Protein AF-A0A0C6G0E0-F1 (afdb_monomer)

pLDDT: mean 87.34, std 12.7, range [41.75, 97.69]

Radius of gyration: 16.44 Å; Cα contacts (8 Å, |Δi|>4): 325; chains: 1; bounding box: 40×37×45 Å

Solvent-accessible surface area (backbone atoms only — not comparable to full-atom values): 10886 Å² total; per-residue (Å²): 107,71,67,57,50,50,49,55,37,44,34,58,65,61,65,47,53,103,86,49,78,41,59,46,78,78,50,74,44,85,51,97,59,17,53,34,66,39,69,45,75,44,88,94,56,76,71,84,82,46,86,93,47,75,84,63,56,61,66,56,40,46,52,52,48,33,43,19,47,8,50,40,43,64,70,53,64,76,73,62,65,92,58,50,50,61,51,47,27,73,72,37,44,66,43,27,77,60,70,64,58,56,51,54,18,42,50,38,52,52,51,34,48,52,57,53,48,55,70,66,75,55,40,90,53,32,27,53,72,44,45,31,63,53,87,15,19,45,46,70,42,70,45,51,88,64,94,53,68,69,56,58,55,49,43,51,32,50,25,53,47,31,32,26,28,4,29,75,50,39,47,69,22,39,64,42,76,54,94,88,39,50,36,12,30,23,83,82,67,65,53,78,76,87,126

Secondary structure (DSSP, 8-state):
-HHHHHHHHHHHHTT--TT---EEEEEEEEETTEEEEEEEEPTT-PPPPPTTTTTS-HHHHHHHHHHHHHHHHTTSS----TTHHHHHHHH-TTT-SS--BS-GGGHHHHHHHHHHHHHTS-GGG-EEEEEEEETTEEEEEEE-SS--HHHHHHHHHHHHHHTTB-TTT-SB-EEEEETTEEEEE-TTTSS----

Organism: NCBI:txid270351

Sequence (195 aa):
MLIDEFYRIGADAIHEHDFNRSFTVTSVVPSWSGPVVQWKPIKGKRPPGDPEFDRLRPAAILDALVRTLAHRWVHGRPLCPLDWKERLTSGMPQLFPFEPEVGNGWVWLIAAAANHLSVVDTCNDMRTHDLKQKYGTLRWDIASMEFYQQVDEYTSCVDRLSGYICEDCGDPGAIQSLNGWDRCVCSRHAVPSIR

Mean predicted aligned error: 5.72 Å

Foldseek 3Di:
DLQVQLCQLLCVLQVNDPPDAQKDFDDWDADPLATFTDMDGDPDDDDPDDVVPPLADSVLLSVLVRLLSRNQPVVPFQDQDPCLQVCVCVVQVLADVDGAAFFSLCSSSVVSLVVVVVVVVQSNFKYFPHWHDDQQFIQTDIDGPDDDSVNVNNSVSSRSSSQQAFRHGRGGFHWDQDPNGTHTHHPVVVDPPPD

Structure (mmCIF, N/CA/C/O backbone):
data_AF-A0A0C6G0E0-F1
#
_entry.id   AF-A0A0C6G0E0-F1
#
loop_
_atom_site.group_PDB
_atom_site.id
_atom_site.type_symbol
_atom_site.label_atom_id
_atom_site.label_alt_id
_atom_site.label_comp_id
_atom_site.label_asym_id
_atom_site.label_entity_id
_atom_site.label_seq_id
_atom_site.pdbx_PDB_ins_code
_atom_site.Cartn_x
_atom_site.Cartn_y
_atom_site.Cartn_z
_atom_site.occupancy
_atom_site.B_iso_or_equiv
_atom_site.auth_seq_id
_atom_site.auth_comp_id
_atom_site.auth_asym_id
_atom_site.auth_atom_id
_atom_site.pdbx_PDB_model_num
ATOM 1 N N . MET A 1 1 ? -13.081 -9.710 9.359 1.00 86.56 1 MET A N 1
ATOM 2 C CA . MET A 1 1 ? -11.646 -9.927 9.067 1.00 86.56 1 MET A CA 1
ATOM 3 C C . MET A 1 1 ? -11.161 -9.002 7.946 1.00 86.56 1 MET A C 1
ATOM 5 O O . MET A 1 1 ? -10.510 -8.032 8.286 1.00 86.56 1 MET A O 1
ATOM 9 N N . LEU A 1 2 ? -11.538 -9.193 6.667 1.00 93.06 2 LEU A N 1
ATOM 10 C CA . LEU A 1 2 ? -11.180 -8.255 5.575 1.00 93.06 2 LEU A CA 1
ATOM 11 C C . LEU A 1 2 ? -11.761 -6.843 5.772 1.00 93.06 2 LEU A C 1
ATOM 13 O O . LEU A 1 2 ? -11.052 -5.857 5.631 1.00 93.06 2 LEU A O 1
ATOM 17 N N . ILE A 1 3 ? -13.050 -6.744 6.115 1.00 94.81 3 ILE A N 1
ATOM 18 C CA . ILE A 1 3 ? -13.714 -5.449 6.344 1.00 94.81 3 ILE A CA 1
ATOM 19 C C . ILE A 1 3 ? -13.063 -4.698 7.514 1.00 94.81 3 ILE A C 1
ATOM 21 O O . ILE A 1 3 ? -12.823 -3.501 7.410 1.00 94.81 3 ILE A O 1
ATOM 25 N N . ASP A 1 4 ? -12.747 -5.400 8.606 1.00 93.75 4 ASP A N 1
ATOM 26 C CA . ASP A 1 4 ? -12.123 -4.798 9.793 1.00 93.75 4 ASP A CA 1
ATOM 27 C C . ASP A 1 4 ? -10.714 -4.283 9.485 1.00 93.75 4 ASP A C 1
ATOM 29 O O . ASP A 1 4 ? -10.336 -3.204 9.925 1.00 93.75 4 ASP A O 1
ATOM 33 N N . GLU A 1 5 ? -9.949 -5.035 8.696 1.00 94.19 5 GLU A N 1
ATOM 34 C CA . GLU A 1 5 ? -8.627 -4.633 8.222 1.00 94.19 5 GLU A CA 1
ATOM 35 C C . GLU A 1 5 ? -8.696 -3.435 7.273 1.00 94.19 5 GLU A C 1
ATOM 37 O O . GLU A 1 5 ? -7.925 -2.493 7.437 1.00 94.19 5 GLU A O 1
ATOM 42 N N . PHE A 1 6 ? -9.650 -3.434 6.335 1.00 95.62 6 PHE A N 1
ATOM 43 C CA . PHE A 1 6 ? -9.893 -2.294 5.454 1.00 95.62 6 PHE A CA 1
ATOM 44 C C . PHE A 1 6 ? -10.247 -1.038 6.249 1.00 95.62 6 PHE A C 1
ATOM 46 O O . PHE A 1 6 ? -9.686 0.020 5.987 1.00 95.62 6 PHE A O 1
ATOM 53 N N . TYR A 1 7 ? -11.132 -1.147 7.246 1.00 94.12 7 TYR A N 1
ATOM 54 C CA . TYR A 1 7 ? -11.443 -0.016 8.117 1.00 94.12 7 TYR A CA 1
ATOM 55 C C . TYR A 1 7 ? -10.229 0.437 8.914 1.00 94.12 7 TYR A C 1
ATOM 57 O O . TYR A 1 7 ? -9.980 1.631 8.967 1.00 94.12 7 TYR A O 1
ATOM 65 N N . ARG A 1 8 ? -9.474 -0.490 9.510 1.00 92.75 8 ARG A N 1
ATOM 66 C CA . ARG A 1 8 ? -8.327 -0.147 10.352 1.00 92.75 8 ARG A CA 1
ATOM 67 C C . ARG A 1 8 ? -7.250 0.589 9.560 1.00 92.75 8 ARG A C 1
ATOM 69 O O . ARG A 1 8 ? -6.894 1.699 9.919 1.00 92.75 8 ARG A O 1
ATOM 76 N N . ILE A 1 9 ? -6.794 0.008 8.451 1.00 95.25 9 ILE A N 1
ATOM 77 C CA . ILE A 1 9 ? -5.763 0.631 7.613 1.00 95.25 9 ILE A CA 1
ATOM 78 C C . ILE A 1 9 ? -6.316 1.893 6.944 1.00 95.25 9 ILE A C 1
ATOM 80 O O . ILE A 1 9 ? -5.653 2.923 6.932 1.00 95.25 9 ILE A O 1
ATOM 84 N N . GLY A 1 10 ? -7.531 1.828 6.391 1.00 94.38 10 GLY A N 1
ATOM 85 C CA . GLY A 1 10 ? -8.124 2.922 5.627 1.00 94.38 10 GLY A CA 1
ATOM 86 C C . GLY A 1 10 ? -8.416 4.160 6.470 1.00 94.38 10 GLY A C 1
ATOM 87 O O . GLY A 1 10 ? -8.094 5.261 6.035 1.00 94.38 10 GLY A O 1
ATOM 88 N N . ALA A 1 11 ? -8.980 3.988 7.670 1.00 91.12 11 ALA A N 1
ATOM 89 C CA . ALA A 1 11 ? -9.263 5.087 8.591 1.00 91.12 11 ALA A CA 1
ATOM 90 C C . ALA A 1 11 ? -7.970 5.785 9.029 1.00 91.12 11 ALA A C 1
ATOM 92 O O . ALA A 1 11 ? -7.866 7.004 8.899 1.00 91.12 11 ALA A O 1
ATOM 93 N N . ASP A 1 12 ? -6.960 5.016 9.448 1.00 90.81 12 ASP A N 1
ATOM 94 C CA . ASP A 1 12 ? -5.675 5.572 9.874 1.00 90.81 12 ASP A CA 1
ATOM 95 C C . ASP A 1 12 ? -4.954 6.273 8.704 1.00 90.81 12 ASP A C 1
ATOM 97 O O . ASP A 1 12 ? -4.460 7.395 8.845 1.00 90.81 12 ASP A O 1
ATOM 101 N N . ALA A 1 13 ? -4.964 5.663 7.511 1.00 91.75 13 ALA A N 1
ATOM 102 C CA . ALA A 1 13 ? -4.289 6.188 6.324 1.00 91.75 13 ALA A CA 1
ATOM 103 C C . ALA A 1 13 ? -4.888 7.499 5.799 1.00 91.75 13 ALA A C 1
ATOM 105 O O . ALA A 1 13 ? -4.153 8.304 5.222 1.00 91.75 13 ALA A O 1
ATOM 106 N N . ILE A 1 14 ? -6.179 7.752 6.022 1.00 89.94 14 ILE A N 1
ATOM 107 C CA . ILE A 1 14 ? -6.829 9.021 5.655 1.00 89.94 14 ILE A CA 1
ATOM 108 C C . ILE A 1 14 ? -7.055 9.948 6.863 1.00 89.94 14 ILE A C 1
ATOM 110 O O . ILE A 1 14 ? -7.771 10.942 6.737 1.00 89.94 14 ILE A O 1
ATOM 114 N N . HIS A 1 15 ? -6.432 9.641 8.009 1.00 81.50 15 HIS A N 1
ATOM 115 C CA . HIS A 1 15 ? -6.518 10.415 9.252 1.00 81.50 15 HIS A CA 1
ATOM 116 C C . HIS A 1 15 ? -7.953 10.623 9.766 1.00 81.50 15 HIS A C 1
ATOM 118 O O . HIS A 1 15 ? -8.328 11.703 10.229 1.00 81.50 15 HIS A O 1
ATOM 124 N N . GLU A 1 16 ? -8.778 9.578 9.719 1.00 73.81 16 GLU A N 1
ATOM 125 C CA . GLU A 1 16 ? -10.028 9.583 10.472 1.00 73.81 16 GLU A CA 1
ATOM 126 C C . GLU A 1 16 ? -9.746 9.513 11.976 1.00 73.81 16 GLU A C 1
ATOM 128 O O . GLU A 1 16 ? -8.973 8.687 12.451 1.00 73.81 16 GLU A O 1
ATOM 133 N N . HIS A 1 17 ? -10.420 10.364 12.745 1.00 64.25 17 HIS A N 1
ATOM 134 C CA . HIS A 1 17 ? -10.487 10.240 14.200 1.00 64.25 17 HIS A CA 1
ATOM 135 C C . HIS A 1 17 ? -11.727 9.426 14.595 1.00 64.25 17 HIS A C 1
ATOM 137 O O . HIS A 1 17 ? -12.732 9.473 13.882 1.00 64.25 17 HIS A O 1
ATOM 143 N N . ASP A 1 18 ? -11.688 8.754 15.754 1.00 56.81 18 ASP A N 1
ATOM 144 C CA . ASP A 1 18 ? -12.651 7.739 16.247 1.00 56.81 18 ASP A CA 1
ATOM 145 C C . ASP A 1 18 ? -14.154 8.097 16.172 1.00 56.81 18 ASP A C 1
ATOM 147 O O . ASP A 1 18 ? -15.017 7.224 16.267 1.00 56.81 18 ASP A O 1
ATOM 151 N N . PHE A 1 19 ? -14.502 9.364 15.940 1.00 58.75 19 PHE A N 1
ATOM 152 C CA . PHE A 1 19 ? -15.881 9.857 15.862 1.00 58.75 19 PHE A CA 1
ATOM 153 C C . PHE A 1 19 ? -16.281 10.410 14.484 1.00 58.75 19 PHE A C 1
ATOM 155 O O . PHE A 1 19 ? -17.398 10.913 14.318 1.00 58.75 19 PHE A O 1
ATOM 162 N N . ASN A 1 20 ? -15.399 10.338 13.481 1.00 66.75 20 ASN A N 1
ATOM 163 C CA . ASN A 1 20 ? -15.579 11.042 12.216 1.00 66.75 20 ASN A CA 1
ATOM 164 C C . ASN A 1 20 ? -15.313 10.193 10.968 1.00 66.75 20 ASN A C 1
ATOM 166 O O . ASN A 1 20 ? -14.479 10.544 10.137 1.00 66.75 20 ASN A O 1
ATOM 170 N N . ARG A 1 21 ? -16.086 9.114 10.806 1.00 76.56 21 ARG A N 1
ATOM 171 C CA . ARG A 1 21 ? -16.032 8.303 9.585 1.00 76.56 21 ARG A CA 1
ATOM 172 C C . ARG A 1 21 ? -16.413 9.119 8.350 1.00 76.56 21 ARG A C 1
ATOM 174 O O . ARG A 1 21 ? -17.477 9.743 8.306 1.00 76.56 21 ARG A O 1
ATOM 181 N N . SER A 1 22 ? -15.551 9.067 7.348 1.00 83.75 22 SER A N 1
ATOM 182 C CA . SER A 1 22 ? -15.662 9.700 6.035 1.00 83.75 22 SER A CA 1
ATOM 183 C C . SER A 1 22 ? -16.031 8.698 4.935 1.00 83.75 22 SER A C 1
ATOM 185 O O . SER A 1 22 ? -16.456 9.112 3.856 1.00 83.75 22 SER A O 1
ATOM 187 N N . PHE A 1 23 ? -15.974 7.389 5.210 1.00 91.06 23 PHE A N 1
ATOM 188 C CA . PHE A 1 23 ? -16.432 6.336 4.300 1.00 91.06 23 PHE A CA 1
ATOM 189 C C . PHE A 1 23 ? -17.172 5.191 5.006 1.00 91.06 23 PHE A C 1
ATOM 191 O O . PHE A 1 23 ? -17.121 5.014 6.224 1.00 91.06 23 PHE A O 1
ATOM 198 N N . THR A 1 24 ? -17.888 4.395 4.213 1.00 93.44 24 THR A N 1
ATOM 199 C CA . THR A 1 24 ? -18.542 3.163 4.657 1.00 93.44 24 THR A CA 1
ATOM 200 C C . THR A 1 24 ? -18.377 2.053 3.625 1.00 93.44 24 THR A C 1
ATOM 202 O O . THR A 1 24 ? -18.472 2.291 2.420 1.00 93.44 24 THR A O 1
ATOM 205 N N . VAL A 1 25 ? -18.129 0.834 4.095 1.00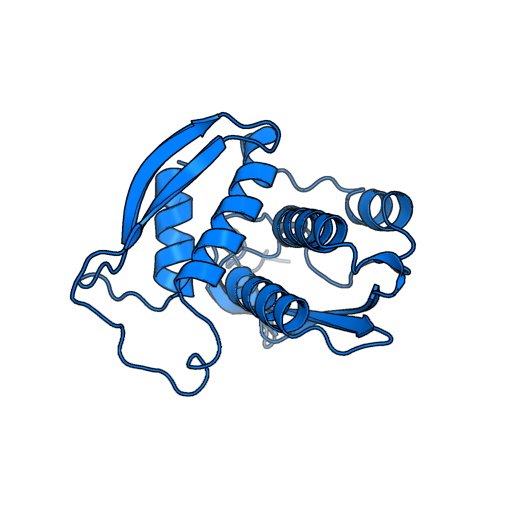 95.69 25 VAL A N 1
ATOM 206 C CA . VAL A 1 25 ? -18.107 -0.381 3.275 1.00 95.69 25 VAL A CA 1
ATOM 207 C C . VAL A 1 25 ? -19.541 -0.797 2.954 1.00 95.69 25 VAL A C 1
ATOM 209 O O . VAL A 1 25 ? -20.350 -0.984 3.860 1.00 95.69 25 VAL A O 1
ATOM 212 N N . THR A 1 26 ? -19.854 -0.974 1.672 1.00 96.81 26 THR A N 1
ATOM 213 C CA . THR A 1 26 ? -21.189 -1.392 1.220 1.00 96.81 26 THR A CA 1
ATOM 214 C C . THR A 1 26 ? -21.300 -2.895 1.012 1.00 96.81 26 THR A C 1
ATOM 216 O O . THR A 1 26 ? -22.364 -3.462 1.239 1.00 96.81 26 THR A O 1
ATOM 219 N N . SER A 1 27 ? -20.230 -3.547 0.556 1.00 96.25 27 SER A N 1
ATOM 220 C CA . SER A 1 27 ? -20.216 -4.988 0.281 1.00 96.25 27 SER A CA 1
ATOM 221 C C . SER A 1 27 ? -18.793 -5.493 0.049 1.00 96.25 27 SER A C 1
ATOM 223 O O . SER A 1 27 ? -17.884 -4.707 -0.204 1.00 96.25 27 SER A O 1
ATOM 225 N N . VAL A 1 28 ? -18.609 -6.813 0.057 1.00 97.12 28 VAL A N 1
ATOM 226 C CA . VAL A 1 28 ? -17.407 -7.472 -0.471 1.00 97.12 28 VAL A CA 1
ATOM 227 C C . VAL A 1 28 ? -17.837 -8.334 -1.648 1.00 97.12 28 VAL A C 1
ATOM 229 O O . VAL A 1 28 ? -18.736 -9.159 -1.499 1.00 97.12 28 VAL A O 1
ATOM 232 N N . VAL A 1 29 ? -17.225 -8.125 -2.811 1.00 96.56 29 VAL A N 1
ATOM 233 C CA . VAL A 1 29 ? -17.562 -8.846 -4.046 1.00 96.56 29 VAL A CA 1
ATOM 234 C C . VAL A 1 29 ? -16.379 -9.700 -4.502 1.00 96.56 29 VAL A C 1
ATOM 236 O O . VAL A 1 29 ? -15.243 -9.228 -4.460 1.00 96.56 29 VAL A O 1
ATOM 239 N N . PRO A 1 30 ? -16.594 -10.958 -4.918 1.00 94.56 30 PRO A N 1
ATOM 240 C CA . PRO A 1 30 ? -15.523 -11.767 -5.485 1.00 94.56 30 PRO A CA 1
ATOM 241 C C . PRO A 1 30 ? -15.049 -11.169 -6.817 1.00 94.56 30 PRO A C 1
ATOM 243 O O . PRO A 1 30 ? -15.848 -10.653 -7.597 1.00 94.56 30 PRO A O 1
ATOM 246 N N . SER A 1 31 ? -13.750 -11.262 -7.089 1.00 92.88 31 SER A N 1
ATOM 247 C CA . SER A 1 31 ? -13.148 -10.876 -8.366 1.00 92.88 31 SER A CA 1
ATOM 248 C C . SER A 1 31 ? -11.975 -11.796 -8.711 1.00 92.88 31 SER A C 1
ATOM 250 O O . SER A 1 31 ? -11.537 -12.594 -7.880 1.00 92.88 31 SER A O 1
ATOM 252 N N . TRP A 1 32 ? -11.443 -11.665 -9.927 1.00 87.62 32 TRP A N 1
ATOM 253 C CA . TRP A 1 32 ? -10.274 -12.424 -10.381 1.00 87.62 32 TRP A CA 1
ATOM 254 C C . TRP A 1 32 ? -9.006 -12.117 -9.569 1.00 87.62 32 TRP A C 1
ATOM 256 O O . TRP A 1 32 ? -8.144 -12.981 -9.445 1.00 87.62 32 TRP A O 1
ATOM 266 N N . SER A 1 33 ? -8.901 -10.917 -8.992 1.00 86.00 33 SER A N 1
ATOM 267 C CA . SER A 1 33 ? -7.773 -10.499 -8.155 1.00 86.00 33 SER A CA 1
ATOM 268 C C . SER A 1 33 ? -8.018 -10.724 -6.663 1.00 86.00 33 SER A C 1
ATOM 270 O O . SER A 1 33 ? -7.190 -10.309 -5.862 1.00 86.00 33 SER A O 1
ATOM 272 N N . GLY A 1 34 ? -9.133 -11.367 -6.287 1.00 91.56 34 GLY A N 1
ATOM 273 C CA . GLY A 1 34 ? -9.532 -11.632 -4.902 1.00 91.56 34 GLY A CA 1
ATOM 274 C C . GLY A 1 34 ? -10.815 -10.918 -4.472 1.00 91.56 34 GLY A C 1
ATOM 275 O O . GLY A 1 34 ? -11.508 -10.320 -5.301 1.00 91.56 34 GLY A O 1
ATOM 276 N N . PRO A 1 35 ? -11.191 -11.001 -3.183 1.00 95.00 35 PRO A N 1
ATOM 277 C CA . PRO A 1 35 ? -12.363 -10.309 -2.658 1.00 95.00 35 PRO A CA 1
ATOM 278 C C . PRO A 1 35 ? -12.126 -8.793 -2.627 1.00 95.00 35 PRO A C 1
ATOM 280 O O . PRO A 1 35 ? -11.237 -8.297 -1.940 1.00 95.00 35 PRO A O 1
ATOM 283 N N . VAL A 1 36 ? -12.955 -8.052 -3.354 1.00 96.38 36 VAL A N 1
ATOM 284 C CA . VAL A 1 36 ? -12.876 -6.595 -3.488 1.00 96.38 36 VAL A CA 1
ATOM 285 C C . VAL A 1 36 ? -13.853 -5.948 -2.519 1.00 96.38 36 VAL A C 1
ATOM 287 O O . VAL A 1 36 ? -15.059 -6.207 -2.560 1.00 96.38 36 VAL A O 1
ATOM 290 N N . VAL A 1 37 ? -13.339 -5.071 -1.661 1.00 97.12 37 VAL A N 1
ATOM 291 C CA . VAL A 1 37 ? -14.163 -4.228 -0.792 1.00 97.12 37 VAL A CA 1
ATOM 292 C C . VAL A 1 37 ? -14.788 -3.110 -1.627 1.00 97.12 37 VAL A C 1
ATOM 294 O O . VAL A 1 37 ? -14.089 -2.340 -2.276 1.00 97.12 37 VAL A O 1
ATOM 297 N N . GLN A 1 38 ? -16.113 -3.018 -1.605 1.00 97.12 38 GLN A N 1
ATOM 298 C CA . GLN A 1 38 ? -16.866 -1.902 -2.170 1.00 97.12 38 GLN A CA 1
ATOM 299 C C . GLN A 1 38 ? -17.144 -0.893 -1.060 1.00 97.12 38 GLN A C 1
ATOM 301 O O . GLN A 1 38 ? -17.604 -1.274 0.021 1.00 97.12 38 GLN A O 1
ATOM 306 N N . TRP A 1 39 ? -16.892 0.385 -1.319 1.00 95.94 39 TRP A N 1
ATOM 307 C CA . TRP A 1 39 ? -17.042 1.450 -0.335 1.00 95.94 39 TRP A CA 1
ATOM 308 C C . TRP A 1 39 ? -17.683 2.695 -0.957 1.00 95.94 39 TRP A C 1
ATOM 310 O O . TRP A 1 39 ? -17.711 2.863 -2.177 1.00 95.94 39 TRP A O 1
ATOM 320 N N . LYS A 1 40 ? -18.250 3.562 -0.115 1.00 93.06 40 LYS A N 1
ATOM 321 C CA . LYS A 1 40 ? -18.806 4.860 -0.516 1.00 93.06 40 LYS A CA 1
ATOM 322 C C . LYS A 1 40 ? -18.399 5.956 0.468 1.00 93.06 40 LYS A C 1
ATOM 324 O O . LYS A 1 40 ? -18.356 5.685 1.671 1.00 93.06 40 LYS A O 1
ATOM 329 N N . PRO A 1 41 ? -18.159 7.192 -0.003 1.00 88.88 41 PRO A N 1
ATOM 330 C CA . PRO A 1 41 ? -17.941 8.325 0.883 1.00 88.88 41 PRO A CA 1
ATOM 331 C C . PRO A 1 41 ? -19.227 8.674 1.645 1.00 88.88 41 PRO A C 1
ATOM 333 O O . PRO A 1 41 ? -20.337 8.587 1.109 1.00 88.88 41 PRO A O 1
ATOM 336 N N . ILE A 1 42 ? -19.077 9.122 2.887 1.00 83.94 42 ILE A N 1
ATOM 337 C CA . ILE A 1 42 ? -20.153 9.684 3.702 1.00 83.94 42 ILE A CA 1
ATOM 338 C C . ILE A 1 42 ? -20.215 11.188 3.402 1.00 83.94 42 ILE A C 1
ATOM 340 O O . ILE A 1 42 ? -19.254 11.925 3.614 1.00 83.94 42 ILE A O 1
ATOM 344 N N . LYS A 1 43 ? -21.344 11.657 2.855 1.00 69.56 43 LYS A N 1
ATOM 345 C CA . LYS A 1 43 ? -21.514 13.061 2.442 1.00 69.56 43 LYS A CA 1
ATOM 346 C C . LYS A 1 43 ? -21.331 14.032 3.620 1.00 69.56 43 LYS A C 1
ATOM 348 O O . LYS A 1 43 ? -21.864 13.802 4.700 1.00 69.56 43 LYS A O 1
ATOM 353 N N . GLY A 1 44 ? -20.675 15.167 3.357 1.00 61.59 44 GLY A N 1
ATOM 354 C CA . GLY A 1 44 ? -20.691 16.348 4.234 1.00 61.59 44 GLY A CA 1
ATOM 355 C C . GLY A 1 44 ? -19.547 16.463 5.242 1.00 61.59 44 GLY A C 1
ATOM 356 O O . GLY A 1 44 ? -19.561 17.391 6.044 1.00 61.59 44 GLY A O 1
ATOM 357 N N . LYS A 1 45 ? -18.555 15.567 5.208 1.00 57.06 45 LYS A N 1
ATOM 358 C CA . LYS A 1 45 ? -17.414 15.615 6.126 1.00 57.06 45 LYS A CA 1
ATOM 359 C C . LYS A 1 45 ? -16.100 15.517 5.361 1.00 57.06 45 LYS A C 1
ATOM 361 O O . LYS A 1 45 ? -15.729 14.446 4.895 1.00 57.06 45 LYS A O 1
ATOM 366 N N . ARG A 1 46 ? -15.416 16.651 5.207 1.00 52.78 46 ARG A N 1
ATOM 367 C CA . ARG A 1 46 ? -14.017 16.680 4.768 1.00 52.78 46 ARG A CA 1
ATOM 368 C C . ARG A 1 46 ? -13.152 16.614 6.034 1.00 52.78 46 ARG A C 1
ATOM 370 O O . ARG A 1 46 ? -13.440 17.378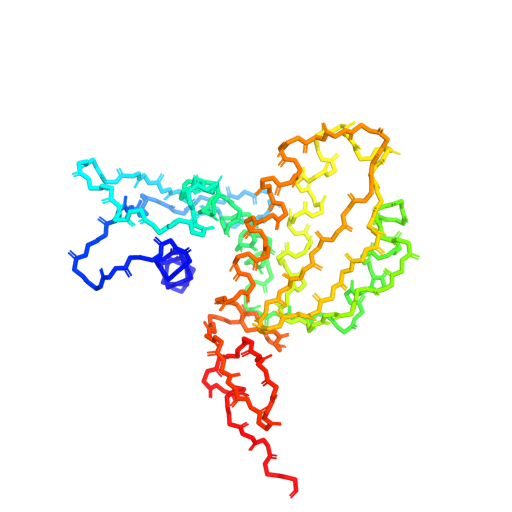 6.958 1.00 52.78 46 ARG A O 1
ATOM 377 N N . PRO A 1 47 ? -12.155 15.720 6.121 1.00 51.81 47 PRO A N 1
ATOM 378 C CA . PRO A 1 47 ? -11.156 15.808 7.179 1.00 51.81 47 PRO A CA 1
ATOM 379 C C . PRO A 1 47 ? -10.507 17.203 7.146 1.00 51.81 47 PRO A C 1
ATOM 381 O O . PRO A 1 47 ? -10.423 17.792 6.060 1.00 51.81 47 PRO A O 1
ATOM 384 N N . PRO A 1 48 ? -10.089 17.772 8.291 1.00 50.69 48 PRO A N 1
ATOM 385 C CA . PRO A 1 48 ? -9.250 18.965 8.273 1.00 50.69 48 PRO A CA 1
ATOM 386 C C . PRO A 1 48 ? -8.033 18.697 7.376 1.00 50.69 48 PRO A C 1
ATOM 388 O O . PRO A 1 48 ? -7.429 17.631 7.459 1.00 50.69 48 PRO A O 1
ATOM 391 N N . GLY A 1 49 ? -7.746 19.623 6.459 1.00 48.88 49 GLY A N 1
ATOM 392 C CA . GLY A 1 49 ? -6.621 19.485 5.539 1.00 48.88 49 GLY A CA 1
ATOM 393 C C . GLY A 1 49 ? -5.316 19.552 6.318 1.00 48.88 49 GLY A C 1
ATOM 394 O O . GLY A 1 49 ? -5.069 20.534 7.016 1.00 48.88 49 GLY A O 1
ATOM 395 N N . ASP A 1 50 ? -4.508 18.507 6.214 1.00 53.53 50 ASP A N 1
ATOM 396 C CA . ASP A 1 50 ? -3.111 18.554 6.610 1.00 53.53 50 ASP A CA 1
ATOM 397 C C . ASP A 1 50 ? -2.298 18.948 5.354 1.00 53.53 50 ASP A C 1
ATOM 399 O O . ASP A 1 50 ? -2.466 18.315 4.305 1.00 53.53 50 ASP A O 1
ATOM 403 N N . PRO A 1 51 ? -1.474 20.016 5.399 1.00 55.06 51 PRO A N 1
ATOM 404 C CA . PRO A 1 51 ? -0.709 20.501 4.248 1.00 55.06 51 PRO A CA 1
ATOM 405 C C . PRO A 1 51 ? 0.219 19.454 3.617 1.00 55.06 51 PRO A C 1
ATOM 407 O O . PRO A 1 51 ? 0.534 19.560 2.431 1.00 55.06 51 PRO A O 1
ATOM 410 N N . GLU A 1 52 ? 0.649 18.441 4.379 1.00 52.31 52 GLU A N 1
ATOM 411 C CA . GLU A 1 52 ? 1.434 17.312 3.860 1.00 52.31 52 GLU A CA 1
ATOM 412 C C . GLU A 1 52 ? 0.566 16.346 3.017 1.00 52.31 52 GLU A C 1
ATOM 414 O O . GLU A 1 52 ? 1.069 15.635 2.147 1.00 52.31 52 GLU A O 1
ATOM 419 N N . PHE A 1 53 ? -0.761 16.398 3.190 1.00 53.62 53 PHE A N 1
ATOM 420 C CA . PHE A 1 53 ? -1.761 15.472 2.642 1.00 53.62 53 PHE A CA 1
ATOM 421 C C . PHE A 1 53 ? -2.662 16.068 1.563 1.00 53.62 53 PHE A C 1
ATOM 423 O O . PHE A 1 53 ? -3.369 15.320 0.885 1.00 53.62 53 PHE A O 1
ATOM 430 N N . ASP A 1 54 ? -2.619 17.383 1.340 1.00 57.69 54 ASP A N 1
ATOM 431 C CA . ASP A 1 54 ? -3.461 18.066 0.345 1.00 57.69 54 ASP A CA 1
ATOM 432 C C . ASP A 1 54 ? -3.221 17.586 -1.103 1.00 57.69 54 ASP A C 1
ATOM 434 O O . ASP A 1 54 ? -4.004 17.898 -2.003 1.00 57.69 54 ASP A O 1
ATOM 438 N N . ARG A 1 55 ? -2.170 16.787 -1.338 1.00 67.12 55 ARG A N 1
ATOM 439 C CA . ARG A 1 55 ? -1.861 16.189 -2.645 1.00 67.12 55 ARG A CA 1
ATOM 440 C C . ARG A 1 55 ? -2.596 14.876 -2.921 1.00 67.12 55 ARG A C 1
ATOM 442 O O . ARG A 1 55 ? -2.837 14.575 -4.087 1.00 67.12 55 ARG A O 1
ATOM 449 N N . LEU A 1 56 ? -2.975 14.101 -1.898 1.00 81.88 56 LEU A N 1
ATOM 450 C CA . LEU A 1 56 ? -3.608 12.791 -2.091 1.00 81.88 56 LEU A CA 1
ATOM 451 C C . LEU A 1 56 ? -5.098 12.823 -1.786 1.00 81.88 56 LEU A C 1
ATOM 453 O O . LEU A 1 56 ? -5.553 13.216 -0.716 1.00 81.88 56 LEU A O 1
ATOM 457 N N . ARG A 1 57 ? -5.889 12.330 -2.739 1.00 86.31 57 ARG A N 1
ATOM 458 C CA . ARG A 1 57 ? -7.330 12.167 -2.552 1.00 86.31 57 ARG A CA 1
ATOM 459 C C . ARG A 1 57 ? -7.569 10.958 -1.639 1.00 86.31 57 ARG A C 1
ATOM 461 O O . ARG A 1 57 ? -7.114 9.872 -1.997 1.00 86.31 57 ARG A O 1
ATOM 468 N N . PRO A 1 58 ? -8.357 11.070 -0.550 1.00 88.38 58 PRO A N 1
ATOM 469 C CA . PRO A 1 58 ? -8.702 9.923 0.297 1.00 88.38 58 PRO A CA 1
ATOM 470 C C . PRO A 1 58 ? -9.245 8.729 -0.497 1.00 88.38 58 PRO A C 1
ATOM 472 O O . PRO A 1 58 ? -8.904 7.587 -0.221 1.00 88.38 58 PRO A O 1
ATOM 475 N N . ALA A 1 59 ? -10.024 9.000 -1.550 1.00 90.44 59 ALA A N 1
ATOM 476 C CA . ALA A 1 59 ? -10.521 7.969 -2.454 1.00 90.44 59 ALA A CA 1
ATOM 477 C C . ALA A 1 59 ? -9.402 7.173 -3.147 1.00 90.44 59 ALA A C 1
ATOM 479 O O . ALA A 1 59 ? -9.506 5.958 -3.242 1.00 90.44 59 ALA A O 1
ATOM 480 N N . ALA A 1 60 ? -8.321 7.831 -3.577 1.00 91.81 60 ALA A N 1
ATOM 481 C CA . ALA A 1 60 ? -7.196 7.162 -4.227 1.00 91.81 60 ALA A CA 1
ATOM 482 C C . ALA A 1 60 ? -6.438 6.246 -3.251 1.00 91.81 60 ALA A C 1
ATOM 484 O O . ALA A 1 60 ? -6.091 5.123 -3.609 1.00 91.81 60 ALA A O 1
ATOM 485 N N . ILE A 1 61 ? -6.263 6.686 -1.998 1.00 94.69 61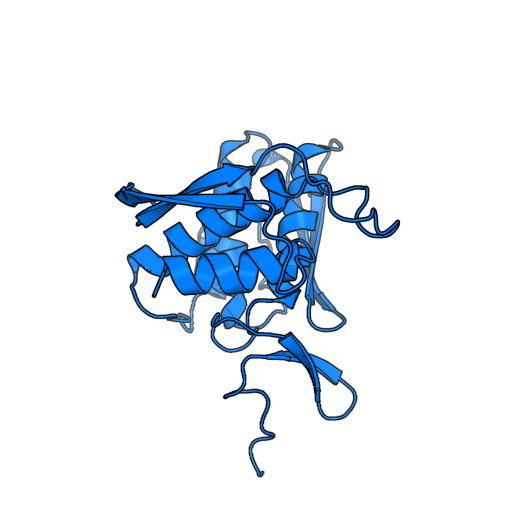 ILE A N 1
ATOM 486 C CA . ILE A 1 61 ? -5.663 5.873 -0.927 1.00 94.69 61 ILE A CA 1
ATOM 487 C C . ILE A 1 61 ? -6.520 4.629 -0.665 1.00 94.69 61 ILE A C 1
ATOM 489 O O . ILE A 1 61 ? -6.005 3.511 -0.624 1.00 94.69 61 ILE A O 1
ATOM 493 N N . LEU A 1 62 ? -7.837 4.808 -0.523 1.00 95.75 62 LEU A N 1
ATOM 494 C CA . LEU A 1 62 ? -8.763 3.700 -0.296 1.00 95.75 62 LEU A CA 1
ATOM 495 C C . LEU A 1 62 ? -8.803 2.739 -1.490 1.00 95.75 62 LEU A C 1
ATOM 497 O O . LEU A 1 62 ? -8.802 1.530 -1.283 1.00 95.75 62 LEU A O 1
ATOM 501 N N . ASP A 1 63 ? -8.770 3.236 -2.725 1.00 95.56 63 ASP A N 1
ATOM 502 C CA . ASP A 1 63 ? -8.750 2.394 -3.925 1.00 95.56 63 ASP A CA 1
ATOM 503 C C . ASP A 1 63 ? -7.447 1.591 -4.054 1.00 95.56 63 ASP A C 1
ATOM 505 O O . ASP A 1 63 ? -7.485 0.406 -4.406 1.00 95.56 63 ASP A O 1
ATOM 509 N N . ALA A 1 64 ? -6.299 2.190 -3.723 1.00 96.44 64 ALA A N 1
ATOM 510 C CA . ALA A 1 64 ? -5.032 1.469 -3.625 1.00 96.44 64 ALA A CA 1
ATOM 511 C C . ALA A 1 64 ? -5.110 0.369 -2.550 1.00 96.44 64 ALA A C 1
ATOM 513 O O . ALA A 1 64 ? -4.755 -0.781 -2.819 1.00 96.44 64 ALA A O 1
ATOM 514 N N . LEU A 1 65 ? -5.686 0.671 -1.379 1.00 97.62 65 LEU A N 1
ATOM 515 C CA . LEU A 1 65 ? -5.888 -0.307 -0.307 1.00 97.62 65 LEU A CA 1
ATOM 516 C C . LEU A 1 65 ? -6.814 -1.454 -0.732 1.00 97.62 65 LEU A C 1
ATOM 518 O O . LEU A 1 65 ? -6.517 -2.614 -0.445 1.00 97.62 65 LEU A O 1
ATOM 522 N N . VAL A 1 66 ? -7.910 -1.163 -1.443 1.00 97.19 66 VAL A N 1
ATOM 523 C CA . VAL A 1 66 ? -8.808 -2.191 -1.995 1.00 97.19 66 VAL A CA 1
ATOM 524 C C . VAL A 1 66 ? -8.025 -3.164 -2.877 1.00 97.19 66 VAL A C 1
ATOM 526 O O . VAL A 1 66 ? -8.191 -4.376 -2.737 1.00 97.19 66 VAL A O 1
ATOM 529 N N . ARG A 1 67 ? -7.152 -2.658 -3.758 1.00 95.94 67 ARG A N 1
ATOM 530 C CA . ARG A 1 67 ? -6.323 -3.488 -4.649 1.00 95.94 67 ARG A CA 1
ATOM 531 C C . ARG A 1 67 ? -5.321 -4.328 -3.863 1.00 95.94 67 ARG A C 1
ATOM 533 O O . ARG A 1 67 ? -5.207 -5.526 -4.120 1.00 95.94 67 ARG A O 1
ATOM 540 N N . THR A 1 68 ? -4.640 -3.727 -2.888 1.00 95.56 68 THR A N 1
ATOM 541 C CA . THR A 1 68 ? -3.697 -4.424 -2.004 1.00 95.56 68 THR A CA 1
ATOM 542 C C . THR A 1 68 ? -4.372 -5.562 -1.249 1.00 95.56 68 THR A C 1
ATOM 544 O O . THR A 1 68 ? -3.880 -6.691 -1.265 1.00 95.56 68 THR A O 1
ATOM 547 N N . LEU A 1 69 ? -5.522 -5.296 -0.625 1.00 95.38 69 LEU A N 1
ATOM 548 C CA . LEU A 1 69 ? -6.247 -6.309 0.131 1.00 95.38 69 LEU A CA 1
ATOM 549 C C . LEU A 1 69 ? -6.840 -7.381 -0.779 1.00 95.38 69 LEU A C 1
ATOM 551 O O . LEU A 1 69 ? -6.743 -8.551 -0.427 1.00 95.38 69 LEU A O 1
ATOM 555 N N . ALA A 1 70 ? -7.380 -7.035 -1.950 1.00 94.38 70 ALA A N 1
ATOM 556 C CA . ALA A 1 70 ? -7.857 -8.037 -2.901 1.00 94.38 70 ALA A CA 1
ATOM 557 C C . ALA A 1 70 ? -6.739 -9.040 -3.227 1.00 94.38 70 ALA A C 1
ATOM 559 O O . ALA A 1 70 ? -6.905 -10.233 -2.959 1.00 94.38 70 ALA A O 1
ATOM 560 N N . HIS A 1 71 ? -5.568 -8.543 -3.651 1.00 89.88 71 HIS A N 1
ATOM 561 C CA . HIS A 1 71 ? -4.399 -9.376 -3.956 1.00 89.88 71 HIS A CA 1
ATOM 562 C C . HIS A 1 71 ? -3.964 -10.240 -2.770 1.00 89.88 71 HIS A C 1
ATOM 564 O O . HIS A 1 71 ? -3.718 -11.435 -2.928 1.00 89.88 71 HIS A O 1
ATOM 570 N N . ARG A 1 72 ? -3.904 -9.651 -1.571 1.00 90.81 72 ARG A N 1
ATOM 571 C CA . ARG A 1 72 ? -3.514 -10.358 -0.346 1.00 90.81 72 ARG A CA 1
ATOM 572 C C . ARG A 1 72 ? -4.489 -11.488 -0.003 1.00 90.81 72 ARG A C 1
ATOM 574 O O . ARG A 1 72 ? -4.080 -12.588 0.367 1.00 90.81 72 ARG A O 1
ATOM 581 N N . TRP A 1 73 ? -5.786 -11.215 -0.105 1.00 91.50 73 TRP A N 1
ATOM 582 C CA . TRP A 1 73 ? -6.846 -12.100 0.369 1.00 91.50 73 TRP A CA 1
ATOM 583 C C . TRP A 1 73 ? -7.196 -13.241 -0.587 1.00 91.50 73 TRP A C 1
ATOM 585 O O . TRP A 1 73 ? -7.863 -14.177 -0.146 1.00 91.50 73 TRP A O 1
ATOM 595 N N . VAL A 1 74 ? -6.687 -13.246 -1.827 1.00 87.12 74 VAL A N 1
ATOM 596 C CA . VAL A 1 74 ? -6.680 -14.453 -2.684 1.00 87.12 74 VAL A CA 1
ATOM 597 C C . VAL A 1 74 ? -6.060 -15.641 -1.945 1.00 87.12 74 VAL A C 1
ATOM 599 O O . VAL A 1 74 ? -6.534 -16.768 -2.063 1.00 87.12 74 VAL A O 1
ATOM 602 N N . HIS A 1 75 ? -5.030 -15.377 -1.138 1.00 81.88 75 HIS A N 1
ATOM 603 C CA . HIS A 1 75 ? -4.284 -16.386 -0.388 1.00 81.88 75 HIS A CA 1
ATOM 604 C C . HIS A 1 75 ? -4.732 -16.505 1.083 1.00 81.88 75 HIS A C 1
ATOM 606 O O . HIS A 1 75 ? -4.175 -17.295 1.846 1.00 81.88 75 HIS A O 1
ATOM 612 N N . GLY A 1 76 ? -5.761 -15.754 1.496 1.00 79.88 76 GLY A N 1
ATOM 613 C CA . GLY A 1 76 ? -6.308 -15.773 2.853 1.00 79.88 76 GLY A CA 1
ATOM 614 C C . GLY A 1 76 ? -5.523 -14.917 3.855 1.00 79.88 76 GLY A C 1
ATOM 615 O O . GLY A 1 76 ? -5.517 -13.688 3.768 1.00 79.88 76 GLY A O 1
ATOM 616 N N . ARG A 1 77 ? -4.940 -15.546 4.885 1.00 71.06 77 ARG A N 1
ATOM 617 C CA . ARG A 1 77 ? -4.147 -14.843 5.917 1.00 71.06 77 ARG A CA 1
ATOM 618 C C . ARG A 1 77 ? -2.873 -14.241 5.306 1.00 71.06 77 ARG A C 1
ATOM 620 O O . ARG A 1 77 ? -2.446 -14.726 4.261 1.00 71.06 77 ARG A O 1
ATOM 627 N N . PRO A 1 78 ? -2.256 -13.218 5.932 1.00 69.56 78 PRO A N 1
ATOM 628 C CA . PRO A 1 78 ? -1.019 -12.649 5.416 1.00 69.56 78 PRO A CA 1
ATOM 629 C C . PRO A 1 78 ? 0.056 -13.734 5.321 1.00 69.56 78 PRO A C 1
ATOM 631 O O . PRO A 1 78 ? 0.551 -14.245 6.326 1.00 69.56 78 PRO A O 1
ATOM 634 N N . LEU A 1 79 ? 0.366 -14.121 4.089 1.00 79.06 79 LEU A N 1
ATOM 635 C CA . LEU A 1 79 ? 1.481 -14.982 3.744 1.00 79.06 79 LEU A CA 1
ATOM 636 C C . LEU A 1 79 ? 2.513 -14.083 3.077 1.00 79.06 79 LEU A C 1
ATOM 638 O O . LEU A 1 79 ? 2.170 -13.340 2.163 1.00 79.06 79 LEU A O 1
ATOM 642 N N . CYS A 1 80 ? 3.758 -14.143 3.527 1.00 84.69 80 CYS A N 1
ATOM 643 C CA . CYS A 1 80 ? 4.858 -13.480 2.844 1.00 84.69 80 CYS A CA 1
ATOM 644 C C . CYS A 1 80 ? 5.740 -14.575 2.231 1.00 84.69 80 CYS A C 1
ATOM 646 O O . CYS A 1 80 ? 6.502 -15.198 2.975 1.00 84.69 80 CYS A O 1
ATOM 648 N N . PRO A 1 81 ? 5.589 -14.893 0.929 1.00 85.12 81 PRO A N 1
ATOM 649 C CA . PRO A 1 81 ? 6.428 -15.894 0.272 1.00 85.12 81 PRO A CA 1
ATOM 650 C C . PRO A 1 81 ? 7.901 -15.516 0.417 1.00 85.12 81 PRO A C 1
ATOM 652 O O . PRO A 1 81 ? 8.233 -14.356 0.223 1.00 85.12 81 PRO A O 1
ATOM 655 N N . LEU A 1 82 ? 8.789 -16.455 0.745 1.00 87.00 82 LEU A N 1
ATOM 656 C CA . LEU A 1 82 ? 10.219 -16.142 0.915 1.00 87.00 82 LEU A CA 1
ATOM 657 C C . LEU A 1 82 ? 10.885 -15.698 -0.397 1.00 87.00 82 LEU A C 1
ATOM 659 O O . LEU A 1 82 ? 11.821 -14.909 -0.377 1.00 87.00 82 LEU A O 1
ATOM 663 N N . ASP A 1 83 ? 10.366 -16.173 -1.524 1.00 91.25 83 ASP A N 1
ATOM 664 C CA . ASP A 1 83 ? 10.845 -15.922 -2.883 1.00 91.25 83 ASP A CA 1
ATOM 665 C C . ASP A 1 83 ? 10.125 -14.744 -3.567 1.00 91.25 83 ASP A C 1
ATOM 667 O O . ASP A 1 83 ? 10.203 -14.575 -4.782 1.00 91.25 83 ASP A O 1
ATOM 671 N N . TRP A 1 84 ? 9.388 -13.912 -2.819 1.00 91.75 84 TRP A N 1
ATOM 672 C CA . TRP A 1 84 ? 8.553 -12.872 -3.427 1.00 91.75 84 TRP A CA 1
ATOM 673 C C . TRP A 1 84 ? 9.344 -11.835 -4.232 1.00 91.75 84 TRP A C 1
ATOM 675 O O . TRP A 1 84 ? 8.848 -11.366 -5.256 1.00 91.75 84 TRP A O 1
ATOM 685 N N . LYS A 1 85 ? 10.562 -11.495 -3.789 1.00 93.94 85 LYS A N 1
ATOM 686 C CA . LYS A 1 85 ? 11.440 -10.545 -4.487 1.00 93.94 85 LYS A CA 1
ATOM 687 C C . LYS A 1 85 ? 11.891 -11.109 -5.829 1.00 93.94 85 LYS A C 1
ATOM 689 O O . LYS A 1 85 ? 11.743 -10.431 -6.838 1.00 93.94 85 LYS A O 1
ATOM 694 N N . GLU A 1 86 ? 12.332 -12.366 -5.844 1.00 93.88 86 GLU A N 1
ATOM 695 C CA . GLU A 1 86 ? 12.718 -13.090 -7.061 1.00 93.88 86 GLU A CA 1
ATOM 696 C C . GLU A 1 86 ? 11.546 -13.202 -8.045 1.00 93.88 86 GLU A C 1
ATOM 698 O O . GLU A 1 86 ? 11.706 -12.968 -9.243 1.00 93.88 86 GLU A O 1
ATOM 703 N N . ARG A 1 87 ? 10.338 -13.506 -7.550 1.00 92.69 87 ARG A N 1
ATOM 704 C CA . ARG A 1 87 ? 9.127 -13.548 -8.386 1.00 92.69 87 ARG A CA 1
ATOM 705 C C . ARG A 1 87 ? 8.799 -12.189 -8.993 1.00 92.69 87 ARG A C 1
ATOM 707 O O . ARG A 1 87 ? 8.360 -12.131 -10.139 1.00 92.69 87 ARG A O 1
ATOM 714 N N . LEU A 1 88 ? 8.991 -11.111 -8.235 1.00 91.50 88 LEU A N 1
ATOM 715 C CA . LEU A 1 88 ? 8.734 -9.751 -8.693 1.00 91.50 88 LEU A CA 1
ATOM 716 C C . LEU A 1 88 ? 9.726 -9.339 -9.792 1.00 91.50 88 LEU A C 1
ATOM 718 O O . LEU A 1 88 ? 9.302 -8.902 -10.862 1.00 91.50 88 LEU A O 1
ATOM 722 N N . THR A 1 89 ? 11.027 -9.536 -9.558 1.00 93.94 89 THR A N 1
ATOM 723 C CA . THR A 1 89 ? 12.089 -9.189 -10.517 1.00 93.94 89 THR A CA 1
ATOM 724 C C . THR A 1 89 ? 12.049 -10.068 -11.764 1.00 93.94 89 THR A C 1
ATOM 726 O O . THR A 1 89 ? 12.216 -9.567 -12.871 1.00 93.94 89 THR A O 1
ATOM 729 N N . SER A 1 90 ? 11.743 -11.361 -11.625 1.00 94.25 90 SER A N 1
ATOM 730 C CA . SER A 1 90 ? 11.620 -12.277 -12.768 1.00 94.25 90 SER A CA 1
ATOM 731 C C . SER A 1 90 ? 10.320 -12.080 -13.552 1.00 94.25 90 SER A C 1
ATOM 733 O O . SER A 1 90 ? 10.300 -12.257 -14.768 1.00 94.25 90 SER A O 1
ATOM 735 N N . GLY A 1 91 ? 9.223 -11.724 -12.874 1.00 91.81 91 GLY A N 1
ATOM 736 C CA . GLY A 1 91 ? 7.912 -11.533 -13.498 1.00 91.81 91 GLY A CA 1
ATOM 737 C C . GLY A 1 91 ? 7.755 -10.189 -14.210 1.00 91.81 91 GLY A C 1
ATOM 738 O O . GLY A 1 91 ? 7.014 -10.099 -15.187 1.00 91.81 91 GLY A O 1
ATOM 739 N N . MET A 1 92 ? 8.444 -9.147 -13.738 1.00 91.75 92 MET A N 1
ATOM 740 C CA . MET A 1 92 ? 8.378 -7.794 -14.301 1.00 91.75 92 MET A CA 1
ATOM 741 C C . MET A 1 92 ? 9.769 -7.134 -14.351 1.00 91.75 92 MET A C 1
ATOM 743 O O . MET A 1 92 ? 9.963 -6.071 -13.758 1.00 91.75 92 MET A O 1
ATOM 747 N N . PRO A 1 93 ? 10.744 -7.711 -15.077 1.00 92.00 93 PRO A N 1
ATOM 748 C CA . PRO A 1 93 ? 12.141 -7.260 -15.046 1.00 92.00 93 PRO A CA 1
ATOM 749 C C . PRO A 1 93 ? 12.352 -5.828 -15.557 1.00 92.00 93 PRO A C 1
ATOM 751 O O . PRO A 1 93 ? 13.317 -5.176 -15.167 1.00 92.00 93 PRO A O 1
ATOM 754 N N . GLN A 1 94 ? 11.454 -5.321 -16.410 1.00 89.69 94 GLN A N 1
ATOM 755 C CA . GLN A 1 94 ? 11.503 -3.930 -16.879 1.00 89.69 94 GLN A CA 1
ATOM 756 C C . GLN A 1 94 ? 11.180 -2.943 -15.751 1.00 89.69 94 GLN A C 1
ATOM 758 O O . GLN A 1 94 ? 11.900 -1.966 -15.550 1.00 89.69 94 GLN A O 1
ATOM 763 N N . LEU A 1 95 ? 10.145 -3.248 -14.961 1.00 92.00 95 LEU A N 1
ATOM 764 C CA . LEU A 1 95 ? 9.740 -2.420 -13.830 1.00 92.00 95 LEU A CA 1
ATOM 765 C C . LEU A 1 95 ? 10.653 -2.632 -12.616 1.00 92.00 95 LEU A C 1
ATOM 767 O O . LEU A 1 95 ? 10.947 -1.669 -11.913 1.00 92.00 95 LEU A O 1
ATOM 771 N N . PHE A 1 96 ? 11.128 -3.857 -12.377 1.00 94.56 96 PHE A N 1
ATOM 772 C CA . PHE A 1 96 ? 11.972 -4.223 -11.234 1.00 94.56 96 PHE A CA 1
ATOM 773 C C . PHE A 1 96 ? 13.326 -4.780 -11.691 1.00 94.56 96 PHE A C 1
ATOM 775 O O . PHE A 1 96 ? 13.525 -5.995 -11.722 1.00 94.56 96 PHE A O 1
ATOM 782 N N . PRO A 1 97 ? 14.285 -3.899 -12.015 1.00 93.94 97 PRO A N 1
ATOM 783 C CA . PRO A 1 97 ? 15.626 -4.301 -12.442 1.00 93.94 97 PRO A CA 1
ATOM 784 C C . PRO A 1 97 ? 16.497 -4.877 -11.308 1.00 93.94 97 PRO A C 1
ATOM 786 O O . PRO A 1 97 ? 17.573 -5.404 -11.582 1.00 93.94 97 PRO A O 1
ATOM 789 N N . PHE A 1 98 ? 16.082 -4.727 -10.049 1.00 94.69 98 PHE A N 1
ATOM 790 C CA . PHE A 1 98 ? 16.779 -5.202 -8.853 1.00 94.69 98 PHE A CA 1
ATOM 791 C C . PHE A 1 98 ? 15.771 -5.564 -7.756 1.00 94.69 98 PHE A C 1
ATOM 793 O O . PHE A 1 98 ? 14.594 -5.199 -7.824 1.00 94.69 98 PHE A O 1
ATOM 800 N N . GLU A 1 99 ? 16.235 -6.286 -6.737 1.00 94.69 99 GLU A N 1
ATOM 801 C CA . GLU A 1 99 ? 15.399 -6.667 -5.601 1.00 94.69 99 GLU A CA 1
ATOM 802 C C . GLU A 1 99 ? 15.060 -5.466 -4.702 1.00 94.69 99 GLU A C 1
ATOM 804 O O . GLU A 1 99 ? 15.962 -4.723 -4.317 1.00 94.69 99 GLU A O 1
ATOM 809 N N . PRO A 1 100 ? 13.791 -5.295 -4.291 1.00 94.38 100 PRO A N 1
ATOM 810 C CA . PRO A 1 100 ? 13.401 -4.231 -3.368 1.00 94.38 100 PRO A CA 1
ATOM 811 C C . PRO A 1 100 ? 14.093 -4.327 -1.997 1.00 94.38 100 PRO A C 1
ATOM 813 O O . PRO A 1 100 ? 14.107 -5.390 -1.364 1.00 94.38 100 PRO A O 1
ATOM 816 N N . GLU A 1 101 ? 14.551 -3.198 -1.457 1.00 95.06 101 GLU A N 1
ATOM 817 C CA . GLU A 1 101 ? 15.145 -3.079 -0.115 1.00 95.06 101 GLU A CA 1
ATOM 818 C C . GLU A 1 101 ? 14.078 -2.786 0.952 1.00 95.06 101 GLU A C 1
ATOM 820 O O . GLU A 1 101 ? 14.154 -1.834 1.731 1.00 95.06 101 GLU A O 1
ATOM 825 N N . VAL A 1 102 ? 13.032 -3.611 0.972 1.00 95.25 102 VAL A N 1
ATOM 826 C CA . VAL A 1 102 ? 11.915 -3.477 1.912 1.00 95.25 102 VAL A CA 1
ATOM 827 C C . VAL A 1 102 ? 11.584 -4.782 2.633 1.00 95.25 102 VAL A C 1
ATOM 829 O O . VAL A 1 102 ? 12.013 -5.870 2.226 1.00 95.25 102 VAL A O 1
ATOM 832 N N . GLY A 1 103 ? 10.796 -4.654 3.704 1.00 92.06 103 GLY A N 1
ATOM 833 C CA . GLY A 1 103 ? 10.273 -5.766 4.485 1.00 92.06 103 GLY A CA 1
ATOM 834 C C . GLY A 1 103 ? 9.245 -6.617 3.729 1.00 92.06 103 GLY A C 1
ATOM 835 O O . GLY A 1 103 ? 8.540 -6.159 2.827 1.00 92.06 103 GLY A O 1
ATOM 836 N N . ASN A 1 104 ? 9.160 -7.887 4.122 1.00 93.44 104 ASN A N 1
ATOM 837 C CA . ASN A 1 104 ? 8.331 -8.906 3.478 1.00 93.44 104 ASN A CA 1
ATOM 838 C C . ASN A 1 104 ? 6.825 -8.609 3.536 1.00 93.44 104 ASN A C 1
ATOM 840 O O . ASN A 1 104 ? 6.084 -8.987 2.630 1.00 93.44 104 ASN A O 1
ATOM 844 N N . GLY A 1 105 ? 6.368 -7.912 4.574 1.00 94.38 105 GLY A N 1
ATOM 845 C CA . GLY A 1 105 ? 4.966 -7.567 4.782 1.00 94.38 105 GLY A CA 1
ATOM 846 C C . GLY A 1 105 ? 4.382 -6.629 3.725 1.00 94.38 105 GLY A C 1
ATOM 847 O O . GLY A 1 105 ? 3.165 -6.598 3.543 1.00 94.38 105 GLY A O 1
ATOM 848 N N . TRP A 1 106 ? 5.226 -5.917 2.973 1.00 96.12 106 TRP A N 1
ATOM 849 C CA . TRP A 1 106 ? 4.791 -5.009 1.907 1.00 96.12 106 TRP A CA 1
ATOM 850 C C . TRP A 1 106 ? 4.695 -5.661 0.523 1.00 96.12 106 TRP A C 1
AT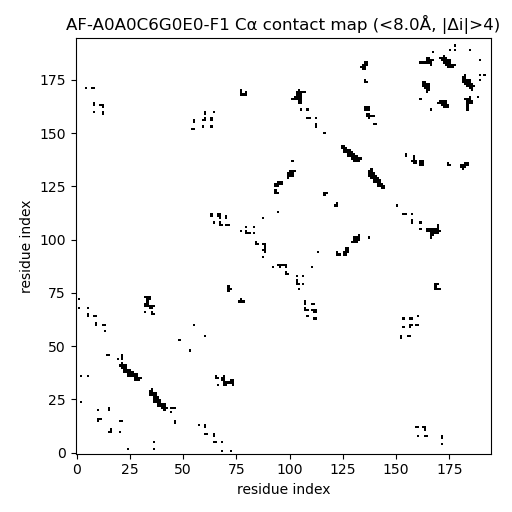OM 852 O O . TRP A 1 106 ? 4.318 -4.989 -0.436 1.00 96.12 106 TRP A O 1
ATOM 862 N N . VAL A 1 107 ? 4.948 -6.971 0.401 1.00 94.81 107 VAL A N 1
ATOM 863 C CA . VAL A 1 107 ? 4.862 -7.703 -0.878 1.00 94.81 107 VAL A CA 1
ATOM 864 C C . VAL A 1 107 ? 3.542 -7.462 -1.613 1.00 94.81 107 VAL A C 1
ATOM 866 O O . VAL A 1 107 ? 3.540 -7.174 -2.806 1.00 94.81 107 VAL A O 1
ATOM 869 N N . TRP A 1 108 ? 2.410 -7.536 -0.913 1.00 93.81 108 TRP A N 1
ATOM 870 C CA . TRP A 1 108 ? 1.086 -7.404 -1.530 1.00 93.81 108 TRP A CA 1
ATOM 871 C C . TRP A 1 108 ? 0.777 -5.972 -1.950 1.00 93.81 108 TRP A C 1
ATOM 873 O O . TRP A 1 108 ? 0.065 -5.756 -2.928 1.00 93.81 108 TRP A O 1
ATOM 883 N N . LEU A 1 109 ? 1.334 -5.000 -1.227 1.00 95.75 109 LEU A N 1
ATOM 884 C CA . LEU A 1 109 ? 1.230 -3.587 -1.557 1.00 95.75 109 LEU A CA 1
ATOM 885 C C . LEU A 1 109 ? 2.000 -3.294 -2.852 1.00 95.75 109 LEU A C 1
ATOM 887 O O . LEU A 1 109 ? 1.427 -2.735 -3.786 1.00 95.75 109 LEU A O 1
ATOM 891 N N . ILE A 1 110 ? 3.243 -3.774 -2.947 1.00 95.69 110 ILE A N 1
ATOM 892 C CA . ILE A 1 110 ? 4.089 -3.632 -4.141 1.00 95.69 110 ILE A CA 1
ATOM 893 C C . ILE A 1 110 ? 3.502 -4.394 -5.330 1.00 95.69 110 ILE A C 1
ATOM 895 O O . ILE A 1 110 ? 3.383 -3.833 -6.413 1.00 95.69 110 ILE A O 1
ATOM 899 N N . ALA A 1 111 ? 3.090 -5.650 -5.145 1.00 92.88 111 ALA A N 1
ATOM 900 C CA . ALA A 1 111 ? 2.548 -6.470 -6.226 1.00 92.88 111 ALA A CA 1
ATOM 901 C C . ALA A 1 111 ? 1.238 -5.895 -6.787 1.00 92.88 111 ALA A C 1
ATOM 903 O O . ALA A 1 111 ? 1.065 -5.825 -8.003 1.00 92.88 111 ALA A O 1
ATOM 904 N N . ALA A 1 112 ? 0.322 -5.442 -5.922 1.00 93.81 112 ALA A N 1
ATOM 905 C CA . ALA A 1 112 ? -0.916 -4.800 -6.362 1.00 93.81 112 ALA A CA 1
ATOM 906 C C . ALA A 1 112 ? -0.646 -3.496 -7.121 1.00 93.81 112 ALA A C 1
ATOM 908 O O . ALA A 1 112 ? -1.323 -3.197 -8.105 1.00 93.81 112 ALA A O 1
ATOM 909 N N . ALA A 1 113 ? 0.353 -2.734 -6.682 1.00 94.12 113 ALA A N 1
ATOM 910 C CA . ALA A 1 113 ? 0.764 -1.513 -7.345 1.00 94.12 113 ALA A CA 1
ATOM 911 C C . ALA A 1 113 ? 1.433 -1.768 -8.696 1.00 94.12 113 ALA A C 1
ATOM 913 O O . ALA A 1 113 ? 1.037 -1.160 -9.683 1.00 94.12 113 ALA A O 1
ATOM 914 N N . ALA A 1 114 ? 2.346 -2.732 -8.776 1.00 92.56 114 ALA A N 1
ATOM 915 C CA . ALA A 1 114 ? 2.963 -3.155 -10.025 1.00 92.56 114 ALA A CA 1
ATOM 916 C C . ALA A 1 114 ? 1.922 -3.625 -11.053 1.00 92.56 114 ALA A C 1
ATOM 918 O O . ALA A 1 114 ? 1.960 -3.212 -12.208 1.00 92.56 114 ALA A O 1
ATOM 919 N N . ASN A 1 115 ? 0.936 -4.419 -10.618 1.00 90.50 115 ASN A N 1
ATOM 920 C CA . ASN A 1 115 ? -0.182 -4.841 -11.467 1.00 90.50 115 ASN A CA 1
ATOM 921 C C . ASN A 1 115 ? -1.074 -3.675 -11.902 1.00 90.50 115 ASN A C 1
ATOM 923 O O . ASN A 1 115 ? -1.641 -3.705 -12.988 1.00 90.50 115 ASN A O 1
ATOM 927 N N . HIS A 1 116 ? -1.248 -2.657 -11.058 1.00 90.38 116 HIS A N 1
ATOM 928 C CA . HIS A 1 116 ? -1.998 -1.472 -11.453 1.00 90.38 116 HIS A CA 1
ATOM 929 C C . HIS A 1 116 ? -1.237 -0.671 -12.512 1.00 90.38 116 HIS A C 1
ATOM 931 O O . HIS A 1 116 ? -1.811 -0.347 -13.546 1.00 90.38 116 HIS A O 1
ATOM 937 N N . LEU A 1 117 ? 0.049 -0.415 -12.275 1.00 87.69 117 LEU A N 1
ATOM 938 C CA . LEU A 1 117 ? 0.922 0.344 -13.167 1.00 87.69 117 LEU A CA 1
ATOM 939 C C . LEU A 1 117 ? 1.141 -0.361 -14.515 1.00 87.69 117 LEU A C 1
ATOM 941 O O . LEU A 1 117 ? 1.223 0.309 -15.540 1.00 87.69 117 LEU A O 1
ATOM 945 N N . SER A 1 118 ? 1.161 -1.698 -14.549 1.00 84.81 118 SER A N 1
ATOM 946 C CA . SER A 1 118 ? 1.302 -2.455 -15.800 1.00 84.81 118 SER A CA 1
ATOM 947 C C . SER A 1 118 ? 0.093 -2.330 -16.733 1.00 84.81 118 SER A C 1
ATOM 949 O O . SER A 1 118 ? 0.252 -2.407 -17.948 1.00 84.81 118 SER A O 1
ATOM 951 N N . VAL A 1 119 ? -1.105 -2.098 -16.187 1.00 81.25 119 VAL A N 1
ATOM 952 C CA . VAL A 1 119 ? -2.346 -1.927 -16.965 1.00 81.25 119 VAL A CA 1
ATOM 953 C C . VAL A 1 119 ? -2.464 -0.525 -17.569 1.00 81.25 119 VAL A C 1
ATOM 955 O O . VAL A 1 119 ? -3.206 -0.339 -18.529 1.00 81.25 119 VAL A O 1
ATOM 958 N N . VAL A 1 120 ? -1.738 0.465 -17.046 1.00 73.50 120 VAL A N 1
ATOM 959 C CA . VAL A 1 120 ? -1.846 1.870 -17.480 1.00 73.50 120 VAL A CA 1
ATOM 960 C C . VAL A 1 120 ? -1.147 2.128 -18.839 1.00 73.50 120 VAL A C 1
ATOM 962 O O . VAL A 1 120 ? -1.102 3.262 -19.289 1.00 73.50 120 VAL A O 1
ATOM 965 N N . ASP A 1 121 ? -0.651 1.096 -19.542 1.00 61.75 121 ASP A N 1
ATOM 966 C CA . ASP A 1 121 ? 0.088 1.153 -20.834 1.00 61.75 121 ASP A CA 1
ATOM 967 C C . ASP A 1 121 ? 1.331 2.072 -20.835 1.00 61.75 121 ASP A C 1
ATOM 969 O O . ASP A 1 121 ? 2.012 2.255 -21.837 1.00 61.75 121 ASP A O 1
ATOM 973 N N . THR A 1 122 ? 1.697 2.603 -19.669 1.00 61.91 122 THR A N 1
ATOM 974 C CA . THR A 1 122 ? 2.895 3.417 -19.438 1.00 61.91 122 THR A CA 1
ATOM 975 C C . THR A 1 122 ? 4.108 2.570 -19.053 1.00 61.91 122 THR A C 1
ATOM 977 O O . THR A 1 122 ? 5.212 3.086 -18.904 1.00 61.91 122 THR A O 1
ATOM 980 N N . CYS A 1 123 ? 3.929 1.257 -18.868 1.00 60.75 123 CYS A N 1
ATOM 981 C CA . CYS A 1 123 ? 4.938 0.388 -18.255 1.00 60.75 123 CYS A CA 1
ATOM 982 C C . CYS A 1 123 ? 6.170 0.152 -19.138 1.00 60.75 123 CYS A C 1
ATOM 984 O O . CYS A 1 123 ? 7.234 -0.153 -18.609 1.00 60.75 123 CYS A O 1
ATOM 986 N N . ASN A 1 124 ? 6.059 0.334 -20.459 1.00 68.62 124 ASN A N 1
ATOM 987 C CA . ASN A 1 124 ? 7.196 0.148 -21.367 1.00 68.62 124 ASN A CA 1
ATOM 988 C C . ASN A 1 124 ? 8.344 1.131 -21.091 1.00 68.62 124 ASN A C 1
ATOM 990 O O . ASN A 1 124 ? 9.499 0.780 -21.322 1.00 68.62 124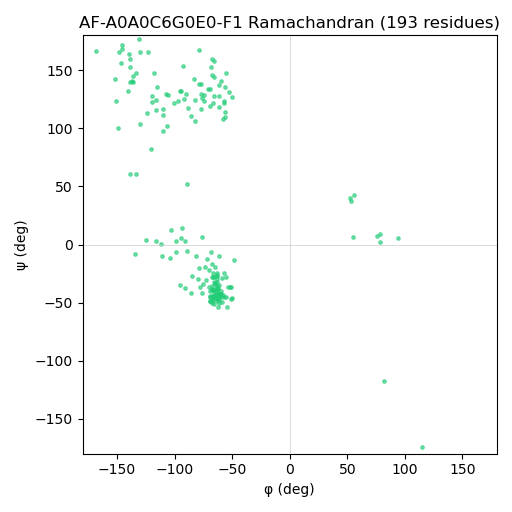 ASN A O 1
ATOM 994 N N . ASP A 1 125 ? 8.034 2.301 -20.523 1.00 83.81 125 ASP A N 1
ATOM 995 C CA . ASP A 1 125 ? 9.021 3.339 -20.221 1.00 83.81 125 ASP A CA 1
ATOM 996 C C . ASP A 1 125 ? 9.243 3.540 -18.715 1.00 83.81 125 ASP A C 1
ATOM 998 O O . ASP A 1 125 ? 10.030 4.402 -18.329 1.00 83.81 125 ASP A O 1
ATOM 1002 N N . MET A 1 126 ? 8.562 2.776 -17.852 1.00 89.25 126 MET A N 1
ATOM 1003 C CA . MET A 1 126 ? 8.699 2.878 -16.396 1.00 89.25 126 MET A CA 1
ATOM 1004 C C . MET A 1 126 ? 9.702 1.867 -15.852 1.00 89.25 126 MET A C 1
ATOM 1006 O O . MET A 1 126 ? 9.616 0.667 -16.109 1.00 89.25 126 MET A O 1
ATOM 1010 N N . ARG A 1 127 ? 10.607 2.346 -15.001 1.00 92.75 127 ARG A N 1
ATOM 1011 C CA . ARG A 1 127 ? 11.597 1.519 -14.316 1.00 92.75 127 ARG A CA 1
ATOM 1012 C C . ARG A 1 127 ? 11.768 1.983 -12.881 1.00 92.75 127 ARG A C 1
ATOM 1014 O O . ARG A 1 127 ? 11.982 3.164 -12.632 1.00 92.75 127 ARG A O 1
ATOM 1021 N N . THR A 1 128 ? 11.744 1.055 -11.931 1.00 94.44 128 THR A N 1
ATOM 1022 C CA . THR A 1 128 ? 12.077 1.366 -10.536 1.00 94.44 128 THR A CA 1
ATOM 1023 C C . THR A 1 128 ? 13.521 1.854 -10.463 1.00 94.44 128 THR A C 1
ATOM 1025 O O . THR A 1 128 ? 14.449 1.131 -10.835 1.00 94.44 128 THR A O 1
ATOM 1028 N N . HIS A 1 129 ? 13.693 3.097 -10.014 1.00 94.81 129 HIS A N 1
ATOM 1029 C CA . HIS A 1 129 ? 14.993 3.697 -9.738 1.00 94.81 129 HIS A CA 1
ATOM 1030 C C . HIS A 1 129 ? 15.461 3.351 -8.326 1.00 94.81 129 HIS A C 1
ATOM 1032 O O . HIS A 1 129 ? 16.625 3.004 -8.140 1.00 94.81 129 HIS A O 1
ATOM 1038 N N . ASP A 1 130 ? 14.541 3.395 -7.360 1.00 95.62 130 ASP A N 1
ATOM 1039 C CA . ASP A 1 130 ? 14.790 3.062 -5.961 1.00 95.62 130 ASP A CA 1
ATOM 1040 C C . ASP A 1 130 ? 13.500 2.542 -5.309 1.00 95.62 130 ASP A C 1
ATOM 1042 O O . ASP A 1 130 ? 12.403 3.025 -5.598 1.00 95.62 130 ASP A O 1
ATOM 1046 N N . LEU A 1 131 ? 13.617 1.546 -4.436 1.00 96.88 131 LEU A N 1
ATOM 1047 C CA . LEU A 1 131 ? 12.494 1.015 -3.668 1.00 96.88 131 LEU A CA 1
ATOM 1048 C C . LEU A 1 131 ? 12.998 0.497 -2.329 1.00 96.88 131 LEU A C 1
ATOM 1050 O O . LEU A 1 131 ? 13.535 -0.610 -2.237 1.00 96.88 131 LEU A O 1
ATOM 1054 N N . LYS A 1 132 ? 12.807 1.307 -1.289 1.00 96.62 132 LYS A N 1
ATOM 1055 C CA . LYS A 1 132 ? 13.416 1.078 0.023 1.00 96.62 132 LYS A CA 1
ATOM 1056 C C . LYS A 1 132 ? 12.530 1.506 1.175 1.00 96.62 132 LYS A C 1
ATOM 1058 O O . LYS A 1 132 ? 11.539 2.214 1.000 1.00 96.62 132 LYS A O 1
ATOM 1063 N N . GLN A 1 133 ? 12.922 1.093 2.372 1.00 95.75 133 GLN A N 1
ATOM 1064 C CA . GLN A 1 133 ? 12.335 1.580 3.610 1.00 95.75 133 GLN A CA 1
ATOM 1065 C C . GLN A 1 133 ? 12.900 2.961 3.986 1.00 95.75 133 GLN A C 1
ATOM 1067 O O . GLN A 1 133 ? 14.100 3.216 3.858 1.00 95.75 133 GLN A O 1
ATOM 1072 N N . LYS A 1 134 ? 12.031 3.866 4.443 1.00 95.19 134 LYS A N 1
ATOM 1073 C CA . LYS A 1 134 ? 12.384 5.191 4.956 1.00 95.19 134 LYS A CA 1
ATOM 1074 C C . LYS A 1 134 ? 11.363 5.654 6.003 1.00 95.19 134 LYS A C 1
ATOM 1076 O O . LYS A 1 134 ? 10.174 5.726 5.712 1.00 95.19 134 LYS A O 1
ATOM 1081 N N . TYR A 1 135 ? 11.823 5.984 7.213 1.00 94.31 135 TYR A N 1
ATOM 1082 C CA . TYR A 1 135 ? 10.993 6.510 8.317 1.00 94.31 135 TYR A CA 1
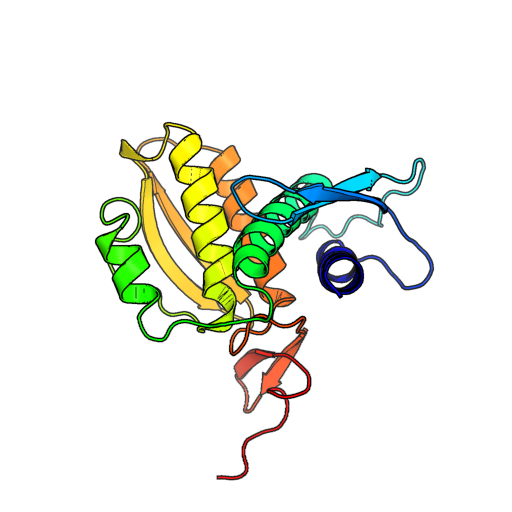ATOM 1083 C C . TYR A 1 135 ? 9.747 5.662 8.644 1.00 94.31 135 TYR A C 1
ATOM 1085 O O . TYR A 1 135 ? 8.658 6.185 8.858 1.00 94.31 135 TYR A O 1
ATOM 1093 N N . GLY A 1 136 ? 9.877 4.333 8.627 1.00 93.88 136 GLY A N 1
ATOM 1094 C CA . GLY A 1 136 ? 8.749 3.427 8.867 1.00 93.88 136 GLY A CA 1
ATOM 1095 C C . GLY A 1 136 ? 7.780 3.293 7.691 1.00 93.88 136 GLY A C 1
ATOM 1096 O O . GLY A 1 136 ? 6.752 2.645 7.836 1.00 93.88 136 GLY A O 1
ATOM 1097 N N . THR A 1 137 ? 8.104 3.865 6.535 1.00 96.44 137 THR A N 1
ATOM 1098 C CA . THR A 1 137 ? 7.323 3.767 5.296 1.00 96.44 137 THR A CA 1
ATOM 1099 C C . THR A 1 137 ? 8.172 3.195 4.165 1.00 96.44 137 THR A C 1
ATOM 1101 O O . THR A 1 137 ? 9.393 3.091 4.263 1.00 96.44 137 THR A O 1
ATOM 1104 N N . LEU A 1 138 ? 7.521 2.792 3.090 1.00 95.56 138 LEU A N 1
ATOM 1105 C CA . LEU A 1 138 ? 8.104 2.481 1.801 1.00 95.56 138 LEU A CA 1
ATOM 1106 C C . LEU A 1 138 ? 8.284 3.791 1.029 1.00 95.56 138 LEU A C 1
ATOM 1108 O O . LEU A 1 138 ? 7.445 4.684 1.118 1.00 95.56 138 LEU A O 1
ATOM 1112 N N . ARG A 1 139 ? 9.386 3.893 0.286 1.00 95.88 139 ARG A N 1
ATOM 1113 C CA . ARG A 1 139 ? 9.639 4.965 -0.675 1.00 95.88 139 ARG A CA 1
ATOM 1114 C C . ARG A 1 139 ? 9.911 4.352 -2.041 1.00 95.88 139 ARG A C 1
ATOM 1116 O O . ARG A 1 139 ? 10.938 3.689 -2.198 1.00 95.88 139 ARG A O 1
ATOM 1123 N N . TRP A 1 140 ? 9.011 4.575 -2.999 1.00 95.44 140 TRP A N 1
ATOM 1124 C CA . TRP A 1 140 ? 9.152 4.073 -4.369 1.00 95.44 140 TRP A CA 1
ATOM 1125 C C . TRP A 1 140 ? 9.425 5.199 -5.361 1.00 95.44 140 TRP A C 1
ATOM 1127 O O . TRP A 1 140 ? 8.554 6.016 -5.654 1.00 95.44 140 TRP A O 1
ATOM 1137 N N . ASP A 1 141 ? 10.637 5.212 -5.904 1.00 93.56 141 ASP A N 1
ATOM 1138 C CA . ASP A 1 141 ? 11.035 6.104 -6.985 1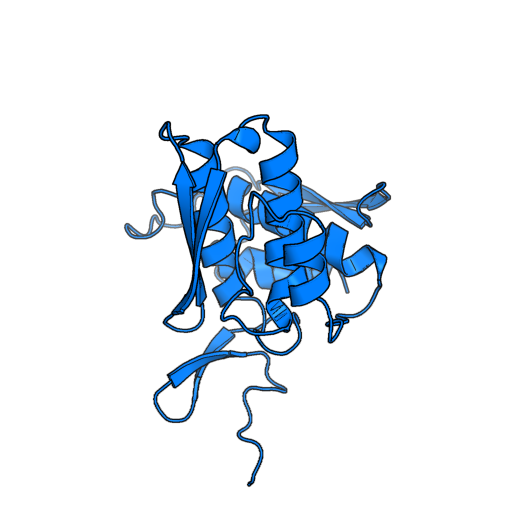.00 93.56 141 ASP A CA 1
ATOM 1139 C C . ASP A 1 141 ? 11.003 5.353 -8.325 1.00 93.56 141 ASP A C 1
ATOM 1141 O O . ASP A 1 141 ? 11.661 4.319 -8.494 1.00 93.56 141 ASP A O 1
ATOM 1145 N N . ILE A 1 142 ? 10.215 5.857 -9.274 1.00 92.62 142 ILE A N 1
ATOM 1146 C CA . ILE A 1 142 ? 10.046 5.281 -10.610 1.00 92.62 142 ILE A CA 1
ATOM 1147 C C . ILE A 1 142 ? 10.565 6.289 -11.632 1.00 92.62 142 ILE A C 1
ATOM 1149 O O . ILE A 1 142 ? 9.997 7.362 -11.820 1.00 92.62 142 ILE A O 1
ATOM 1153 N N . ALA A 1 143 ? 11.622 5.906 -12.343 1.00 90.94 143 ALA A N 1
ATOM 1154 C CA . ALA A 1 143 ? 12.102 6.635 -13.502 1.00 90.94 143 ALA A CA 1
ATOM 1155 C C . ALA A 1 143 ? 11.207 6.346 -14.713 1.00 90.94 143 ALA A C 1
ATOM 1157 O O . ALA A 1 143 ? 10.831 5.199 -14.963 1.00 90.94 143 ALA A O 1
ATOM 1158 N N . SER A 1 144 ? 10.895 7.387 -15.481 1.00 89.00 144 SER A N 1
ATOM 1159 C CA . SER A 1 144 ? 10.183 7.283 -16.756 1.00 89.00 144 SER A CA 1
ATOM 1160 C C . SER A 1 144 ? 10.645 8.355 -17.739 1.00 89.00 144 SER A C 1
ATOM 1162 O O . SER A 1 144 ? 11.201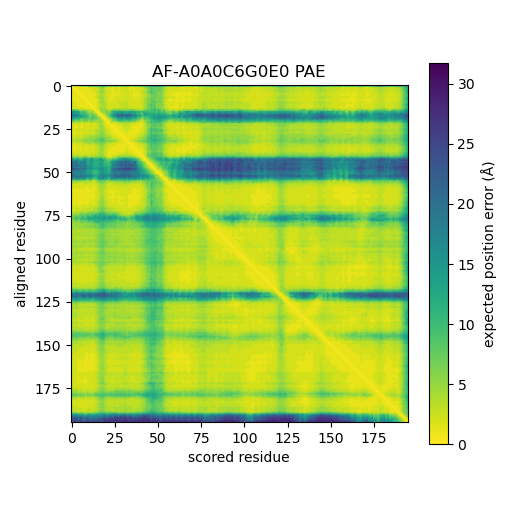 9.376 -17.329 1.00 89.00 144 SER A O 1
ATOM 1164 N N . MET A 1 145 ? 10.471 8.105 -19.042 1.00 85.44 145 MET A N 1
ATOM 1165 C CA . MET A 1 145 ? 10.825 9.079 -20.086 1.00 85.44 145 MET A CA 1
ATOM 1166 C C . MET A 1 145 ? 9.932 10.324 -20.052 1.00 85.44 145 MET A C 1
ATOM 1168 O O . MET A 1 145 ? 10.408 11.432 -20.296 1.00 85.44 145 MET A O 1
ATOM 1172 N N . GLU A 1 146 ? 8.653 10.141 -19.726 1.00 85.25 146 GLU A N 1
ATOM 1173 C CA . GLU A 1 146 ? 7.669 11.207 -19.567 1.00 85.25 146 GLU A CA 1
ATOM 1174 C C . GLU A 1 146 ? 7.146 11.233 -18.133 1.00 85.25 146 GLU A C 1
ATOM 1176 O O . GLU A 1 146 ? 7.020 10.197 -17.487 1.00 85.25 146 GLU A O 1
ATOM 1181 N N . PHE A 1 147 ? 6.810 12.420 -17.626 1.00 84.00 147 PHE A N 1
ATOM 1182 C CA . PHE A 1 147 ? 6.203 12.533 -16.305 1.00 84.00 147 PHE A CA 1
ATOM 1183 C C . PHE A 1 147 ? 4.719 12.153 -16.355 1.00 84.00 147 PHE A C 1
ATOM 1185 O O . PHE A 1 147 ? 3.902 12.856 -16.952 1.00 84.00 147 PHE A O 1
ATOM 1192 N N . TYR A 1 148 ? 4.361 11.087 -15.642 1.00 86.12 148 TYR A N 1
ATOM 1193 C CA . TYR A 1 148 ? 2.981 10.637 -15.499 1.00 86.12 148 TYR A CA 1
ATOM 1194 C C . TYR A 1 148 ? 2.452 10.952 -14.096 1.00 86.12 148 TYR A C 1
ATOM 1196 O O . TYR A 1 148 ? 2.696 10.209 -13.148 1.00 86.12 148 TYR A O 1
ATOM 1204 N N . GLN A 1 149 ? 1.653 12.016 -13.965 1.00 86.06 149 GLN A N 1
ATOM 1205 C CA . GLN A 1 149 ? 1.064 12.424 -12.679 1.00 86.06 149 GLN A CA 1
ATOM 1206 C C . GLN A 1 149 ? 0.299 11.287 -11.979 1.00 86.06 149 GLN A C 1
ATOM 1208 O O . GLN A 1 149 ? 0.342 11.169 -10.761 1.00 86.06 149 GLN A O 1
ATOM 1213 N N . GLN A 1 150 ? -0.387 10.426 -12.734 1.00 86.25 150 GLN A N 1
ATOM 1214 C CA . GLN A 1 150 ? -1.132 9.296 -12.167 1.00 86.25 150 GLN A CA 1
ATOM 1215 C C . GLN A 1 150 ? -0.216 8.255 -11.508 1.00 86.25 150 GLN A C 1
ATOM 1217 O O . GLN A 1 150 ? -0.614 7.634 -10.526 1.00 86.25 150 GLN A O 1
ATOM 1222 N N . VAL A 1 151 ? 1.002 8.079 -12.031 1.00 89.19 151 VAL A N 1
ATOM 1223 C CA . VAL A 1 151 ? 2.007 7.178 -11.455 1.00 89.19 151 VAL A CA 1
ATOM 1224 C C . VAL A 1 151 ? 2.490 7.752 -10.129 1.00 89.19 151 VAL A C 1
ATOM 1226 O O . VAL A 1 151 ? 2.442 7.042 -9.132 1.00 89.19 151 VAL A O 1
ATOM 1229 N N . ASP A 1 152 ? 2.851 9.039 -10.100 1.00 89.19 152 ASP A N 1
ATOM 1230 C CA . ASP A 1 152 ? 3.292 9.744 -8.886 1.00 89.19 152 ASP A CA 1
ATOM 1231 C C . ASP A 1 152 ? 2.202 9.790 -7.797 1.00 89.19 152 ASP A C 1
ATOM 1233 O O . ASP A 1 152 ? 2.463 9.516 -6.624 1.00 89.19 152 ASP A O 1
ATOM 1237 N N . GLU A 1 153 ? 0.945 10.055 -8.178 1.00 89.56 153 GLU A N 1
ATOM 1238 C CA . GLU A 1 153 ? -0.202 9.990 -7.260 1.00 89.56 153 GLU A CA 1
ATOM 1239 C C . GLU A 1 153 ? -0.362 8.586 -6.662 1.00 89.56 153 GLU A C 1
ATOM 1241 O O . GLU A 1 153 ? -0.627 8.436 -5.464 1.00 89.56 153 GLU A O 1
ATOM 1246 N N . TYR A 1 154 ? -0.211 7.544 -7.482 1.00 91.75 154 TYR A N 1
ATOM 1247 C CA . TYR A 1 154 ? -0.427 6.171 -7.044 1.00 91.75 154 TYR A CA 1
ATOM 1248 C C . TYR A 1 154 ? 0.735 5.633 -6.198 1.00 91.75 154 TYR A C 1
ATOM 1250 O O . TYR A 1 154 ? 0.485 5.009 -5.163 1.00 91.75 154 TYR A O 1
ATOM 1258 N N . THR A 1 155 ? 1.992 5.901 -6.566 1.00 92.69 155 THR A N 1
ATOM 1259 C CA . THR A 1 155 ? 3.158 5.555 -5.732 1.00 92.69 155 THR A CA 1
ATOM 1260 C C . THR A 1 155 ? 3.113 6.294 -4.401 1.00 92.69 155 THR A C 1
ATOM 1262 O O . THR A 1 155 ? 3.360 5.689 -3.364 1.00 92.69 155 THR A O 1
ATOM 1265 N N . SER A 1 156 ? 2.657 7.546 -4.384 1.00 93.44 156 SER A N 1
ATOM 1266 C CA . SER A 1 156 ? 2.427 8.287 -3.141 1.00 93.44 156 SER A CA 1
ATOM 1267 C C . SER A 1 156 ? 1.335 7.654 -2.261 1.00 93.44 156 SER A C 1
ATOM 1269 O O . SER A 1 156 ? 1.464 7.632 -1.036 1.00 93.44 156 SER A O 1
ATOM 1271 N N . CYS A 1 157 ? 0.275 7.078 -2.848 1.00 94.94 157 CYS A N 1
ATOM 1272 C CA . CYS A 1 157 ? -0.706 6.288 -2.088 1.00 94.94 157 CYS A CA 1
ATOM 1273 C C . CYS A 1 157 ? -0.082 5.013 -1.497 1.00 94.94 157 CYS A C 1
ATOM 1275 O O . CYS A 1 157 ? -0.404 4.635 -0.371 1.00 94.94 157 CYS A O 1
ATOM 1277 N N . VAL A 1 158 ? 0.812 4.356 -2.238 1.00 96.25 158 VAL A N 1
ATOM 1278 C CA . VAL A 1 158 ? 1.539 3.159 -1.793 1.00 96.25 158 VAL A CA 1
ATOM 1279 C C . VAL A 1 158 ? 2.488 3.485 -0.639 1.00 96.25 158 VAL A C 1
ATOM 1281 O O . VAL A 1 158 ? 2.393 2.853 0.415 1.00 96.25 158 VAL A O 1
ATOM 1284 N N . ASP A 1 159 ? 3.329 4.509 -0.793 1.00 95.69 159 ASP A N 1
ATOM 1285 C CA . ASP A 1 159 ? 4.198 5.039 0.263 1.00 95.69 159 ASP A CA 1
ATOM 1286 C C . ASP A 1 159 ? 3.367 5.325 1.525 1.00 95.69 159 ASP A C 1
ATOM 1288 O O . ASP A 1 159 ? 3.684 4.858 2.620 1.00 95.69 159 ASP A O 1
ATOM 1292 N N . ARG A 1 160 ? 2.218 5.992 1.374 1.00 94.62 160 ARG A N 1
ATOM 1293 C CA . ARG A 1 160 ? 1.317 6.302 2.487 1.00 94.62 160 ARG A CA 1
ATOM 1294 C C . ARG A 1 160 ? 0.771 5.057 3.190 1.00 94.62 160 ARG A C 1
ATOM 1296 O O . ARG A 1 160 ? 0.827 4.973 4.416 1.00 94.62 160 ARG A O 1
ATOM 1303 N N . LEU A 1 161 ? 0.229 4.101 2.438 1.00 97.44 161 LEU A N 1
ATOM 1304 C CA . LEU A 1 161 ? -0.374 2.884 2.994 1.00 97.44 161 LEU A CA 1
ATOM 1305 C C . LEU A 1 161 ? 0.640 2.019 3.744 1.00 97.44 161 LEU A C 1
ATOM 1307 O O . LEU A 1 161 ? 0.287 1.383 4.736 1.00 97.44 161 LEU A O 1
ATOM 1311 N N . SER A 1 162 ? 1.898 2.018 3.306 1.00 97.69 162 SER A N 1
ATOM 1312 C CA . SER A 1 162 ? 2.962 1.253 3.960 1.00 97.69 162 SER A CA 1
ATOM 1313 C C . SER A 1 162 ? 3.178 1.647 5.430 1.00 97.69 162 SER A C 1
ATOM 1315 O O . SER A 1 162 ? 3.509 0.788 6.241 1.00 97.69 162 SER A O 1
ATOM 1317 N N . GLY A 1 163 ? 2.888 2.901 5.807 1.00 96.88 163 GLY A N 1
ATOM 1318 C CA . GLY A 1 163 ? 2.953 3.384 7.192 1.00 96.88 163 GLY A CA 1
ATOM 1319 C C . GLY A 1 163 ? 1.893 2.789 8.127 1.00 96.88 163 GLY A C 1
ATOM 1320 O O . GLY A 1 163 ? 1.959 2.993 9.340 1.00 96.88 163 GLY A O 1
ATOM 1321 N N . TYR A 1 164 ? 0.948 2.018 7.585 1.00 97.12 164 TYR A N 1
ATOM 1322 C CA . TYR A 1 164 ? -0.159 1.383 8.311 1.00 97.12 164 TYR A CA 1
ATOM 1323 C C . TYR A 1 164 ? -0.220 -0.133 8.096 1.00 97.12 164 TYR A C 1
ATOM 1325 O O . TYR A 1 164 ? -1.128 -0.814 8.579 1.00 97.12 164 TYR A O 1
ATOM 1333 N N . ILE A 1 165 ? 0.755 -0.680 7.373 1.00 96.81 165 ILE A N 1
ATOM 1334 C CA . ILE A 1 165 ? 0.882 -2.101 7.072 1.00 96.81 165 ILE A CA 1
ATOM 1335 C C . ILE A 1 165 ? 2.214 -2.558 7.651 1.00 96.81 165 ILE A C 1
ATOM 1337 O O . ILE A 1 165 ? 3.264 -2.036 7.298 1.00 96.81 165 ILE A O 1
ATOM 1341 N N . CYS A 1 166 ? 2.185 -3.555 8.528 1.00 95.88 166 CYS A N 1
ATOM 1342 C CA . CYS A 1 166 ? 3.380 -4.089 9.159 1.00 95.88 166 CYS A CA 1
ATOM 1343 C C . CYS A 1 166 ? 4.382 -4.573 8.105 1.00 95.88 166 CYS A C 1
ATOM 1345 O O . CYS A 1 166 ? 4.072 -5.473 7.326 1.00 95.88 166 CYS A O 1
ATOM 1347 N N . GLU A 1 167 ? 5.599 -4.039 8.139 1.00 95.56 167 GLU A N 1
ATOM 1348 C CA . GLU A 1 167 ? 6.663 -4.362 7.186 1.00 95.56 167 GLU A CA 1
ATOM 1349 C C . GLU A 1 167 ? 7.169 -5.810 7.311 1.00 95.56 167 GLU A C 1
ATOM 1351 O O . GLU A 1 167 ? 7.764 -6.333 6.375 1.00 95.56 167 GLU A O 1
ATOM 1356 N N . ASP A 1 168 ? 6.890 -6.496 8.424 1.00 93.69 168 ASP A N 1
ATOM 1357 C CA . ASP A 1 168 ? 7.316 -7.883 8.654 1.00 93.69 168 ASP A CA 1
ATOM 1358 C C . ASP A 1 168 ? 6.280 -8.917 8.181 1.00 93.69 168 ASP A C 1
ATOM 1360 O O . ASP A 1 168 ? 6.654 -9.968 7.661 1.00 93.69 168 ASP A O 1
ATOM 1364 N N . CYS A 1 169 ? 4.977 -8.649 8.350 1.00 92.88 169 CYS A N 1
ATOM 1365 C CA . CYS A 1 169 ? 3.929 -9.642 8.067 1.00 92.88 169 CYS A CA 1
ATOM 1366 C C . CYS A 1 169 ? 2.722 -9.156 7.269 1.00 92.88 169 CYS A C 1
ATOM 1368 O O . CYS A 1 169 ? 1.896 -9.987 6.909 1.00 92.88 169 CYS A O 1
ATOM 1370 N N . GLY A 1 170 ? 2.578 -7.858 7.011 1.00 93.31 170 GLY A N 1
ATOM 1371 C CA . GLY A 1 170 ? 1.455 -7.314 6.249 1.00 93.31 170 GLY A CA 1
ATOM 1372 C C . GLY A 1 170 ? 0.143 -7.170 7.029 1.00 93.31 170 GLY A C 1
ATOM 1373 O O . GLY A 1 170 ? -0.855 -6.758 6.446 1.00 93.31 170 GLY A O 1
ATOM 1374 N N . ASP A 1 171 ? 0.120 -7.491 8.328 1.00 93.56 171 ASP A N 1
ATOM 1375 C CA . ASP A 1 171 ? -1.006 -7.147 9.212 1.00 93.56 171 ASP A CA 1
ATOM 1376 C C . ASP A 1 171 ? -1.090 -5.624 9.413 1.00 93.56 171 ASP A C 1
ATOM 1378 O O . ASP A 1 171 ? -0.066 -4.950 9.299 1.00 93.56 171 ASP A O 1
ATOM 1382 N N . PRO A 1 172 ? -2.245 -5.066 9.821 1.00 95.38 172 PRO A N 1
ATOM 1383 C CA . PRO A 1 172 ? -2.324 -3.676 10.260 1.00 95.38 172 PRO A CA 1
ATOM 1384 C C . PRO A 1 172 ? -1.255 -3.336 11.305 1.00 95.38 172 PRO A C 1
ATOM 1386 O O . PRO A 1 172 ? -1.126 -4.012 12.335 1.00 95.38 172 PRO A O 1
ATOM 1389 N N . GLY A 1 173 ? -0.495 -2.283 11.028 1.00 95.31 173 GLY A N 1
ATOM 1390 C CA . GLY A 1 173 ? 0.621 -1.814 11.838 1.00 95.31 173 GLY A CA 1
ATOM 1391 C C . GLY A 1 173 ? 0.541 -0.318 12.109 1.00 95.31 173 GLY A C 1
ATOM 1392 O O . GLY A 1 173 ? -0.357 0.369 11.633 1.00 95.31 173 GLY A O 1
ATOM 1393 N N . ALA A 1 174 ? 1.488 0.169 12.898 1.00 96.06 174 ALA A N 1
ATOM 1394 C CA . ALA A 1 174 ? 1.721 1.591 13.091 1.00 96.06 174 ALA A CA 1
ATOM 1395 C C . ALA A 1 174 ? 3.227 1.848 13.104 1.00 96.06 174 ALA A C 1
ATOM 1397 O O . ALA A 1 174 ? 4.007 0.960 13.465 1.00 96.06 174 ALA A O 1
ATOM 1398 N N . ILE A 1 175 ? 3.631 3.058 12.720 1.00 96.12 175 ILE A N 1
ATOM 1399 C CA . ILE A 1 175 ? 5.028 3.484 12.807 1.00 96.12 175 ILE A CA 1
ATOM 1400 C C . ILE A 1 175 ? 5.439 3.555 14.281 1.00 96.12 175 ILE A C 1
ATOM 1402 O O . ILE A 1 175 ? 4.762 4.174 15.102 1.00 96.12 175 ILE A O 1
ATOM 1406 N N . GLN A 1 176 ? 6.547 2.901 14.610 1.00 94.94 176 GLN A N 1
ATOM 1407 C CA . GLN A 1 176 ? 7.154 2.889 15.933 1.00 94.94 176 GLN A CA 1
ATOM 1408 C C . GLN A 1 176 ? 8.666 3.043 15.813 1.00 94.94 176 GLN A C 1
ATOM 1410 O O . GLN A 1 176 ? 9.292 2.421 14.952 1.00 94.94 176 GLN A O 1
ATOM 1415 N N . SER A 1 177 ? 9.260 3.814 16.720 1.00 93.62 177 SER A N 1
ATOM 1416 C CA . SER A 1 177 ? 10.713 3.912 16.843 1.00 93.62 177 SER A CA 1
ATOM 1417 C C . SER A 1 177 ? 11.234 2.738 17.671 1.00 93.62 177 SER A C 1
ATOM 1419 O O . SER A 1 177 ? 11.077 2.696 18.892 1.00 93.62 177 SER A O 1
ATOM 1421 N N . LEU A 1 178 ? 11.871 1.775 17.010 1.00 89.56 178 LEU A N 1
ATOM 1422 C CA . LEU A 1 178 ? 12.477 0.602 17.635 1.00 89.56 178 LEU A CA 1
ATOM 1423 C C . LEU A 1 178 ? 13.999 0.716 17.543 1.00 89.56 178 LEU A C 1
ATOM 1425 O O . LEU A 1 178 ? 14.562 0.722 16.453 1.00 89.56 178 LEU A O 1
ATOM 1429 N N . ASN A 1 179 ? 14.680 0.800 18.689 1.00 86.75 179 ASN A N 1
ATOM 1430 C CA . ASN A 1 179 ? 16.144 0.933 18.762 1.00 86.75 179 ASN A CA 1
ATOM 1431 C C . ASN A 1 179 ? 16.706 2.102 17.923 1.00 86.75 179 ASN A C 1
ATOM 1433 O O . ASN A 1 179 ? 17.761 1.979 17.307 1.00 86.75 179 ASN A O 1
ATOM 1437 N N . GLY A 1 180 ? 15.991 3.232 17.884 1.00 87.69 180 GLY A N 1
ATOM 1438 C CA . GLY A 1 180 ? 16.392 4.412 17.107 1.00 87.69 180 GLY A CA 1
ATOM 1439 C C . GLY A 1 180 ? 16.113 4.318 15.603 1.00 87.69 180 GLY A C 1
ATOM 1440 O O . GLY A 1 180 ? 16.557 5.191 14.863 1.00 87.69 180 GLY A O 1
ATOM 1441 N N . TRP A 1 181 ? 15.384 3.291 15.153 1.00 90.25 181 TRP A N 1
ATOM 1442 C CA . TRP A 1 181 ? 14.940 3.139 13.770 1.00 90.25 181 TRP A CA 1
ATOM 1443 C C . TRP A 1 181 ? 13.414 3.090 13.692 1.00 90.25 181 TRP A C 1
ATOM 1445 O O . TRP A 1 181 ? 12.778 2.284 14.374 1.00 90.25 181 TRP A O 1
ATOM 1455 N N . ASP A 1 182 ? 12.822 3.931 12.850 1.00 95.38 182 ASP A N 1
ATOM 1456 C CA . ASP A 1 182 ? 11.376 3.928 12.636 1.00 95.38 182 ASP A CA 1
ATOM 1457 C C . ASP A 1 182 ? 10.979 2.761 11.735 1.00 95.38 182 ASP A C 1
ATOM 1459 O O . ASP A 1 182 ? 11.551 2.573 10.661 1.00 95.38 182 ASP A O 1
ATOM 1463 N N . ARG A 1 183 ? 9.993 1.976 12.171 1.00 95.81 183 ARG A N 1
ATOM 1464 C CA . ARG A 1 183 ? 9.460 0.795 11.472 1.00 95.81 183 ARG A CA 1
ATOM 1465 C C . ARG A 1 183 ? 7.940 0.813 11.543 1.00 95.81 183 ARG A C 1
ATOM 1467 O O . ARG A 1 183 ? 7.405 1.106 12.610 1.00 95.81 183 ARG A O 1
ATOM 1474 N N . CYS A 1 184 ? 7.231 0.452 10.473 1.00 96.81 184 CYS A N 1
ATOM 1475 C CA . CYS A 1 184 ? 5.799 0.166 10.601 1.00 96.81 184 CYS A CA 1
ATOM 1476 C C . CYS A 1 184 ? 5.618 -1.288 11.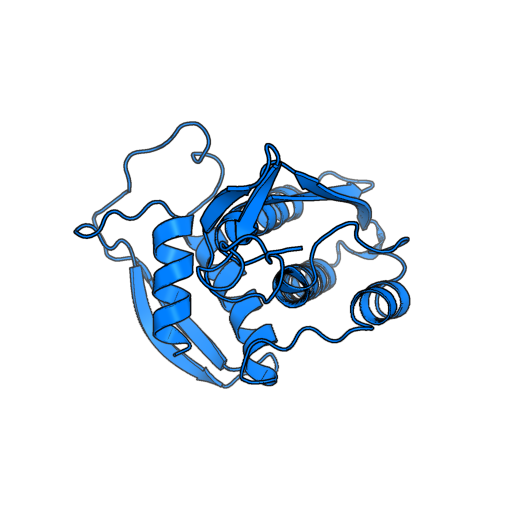022 1.00 96.81 184 CYS A C 1
ATOM 1478 O O . CYS A 1 184 ? 5.887 -2.211 10.255 1.00 96.81 184 CYS A O 1
ATOM 1480 N N . VAL A 1 185 ? 5.161 -1.518 12.250 1.00 96.12 185 VAL A N 1
ATOM 1481 C CA . VAL A 1 185 ? 5.044 -2.863 12.821 1.00 96.12 185 VAL A CA 1
ATOM 1482 C C . VAL A 1 185 ? 3.697 -3.065 13.506 1.00 96.12 185 VAL A C 1
ATOM 1484 O O . VAL A 1 185 ? 3.101 -2.140 14.055 1.00 96.12 185 VAL A O 1
ATOM 1487 N N . CYS A 1 186 ? 3.186 -4.296 13.467 1.00 95.00 186 CYS A N 1
ATOM 1488 C CA . CYS A 1 186 ? 2.025 -4.686 14.263 1.00 95.00 186 CYS A CA 1
ATOM 1489 C C . CYS A 1 186 ? 2.446 -4.965 15.713 1.00 95.00 186 CYS A C 1
ATOM 1491 O O . CYS A 1 186 ? 3.628 -5.141 16.005 1.00 95.00 186 CYS A O 1
ATOM 1493 N N . SER A 1 187 ? 1.484 -5.080 16.632 1.00 93.31 187 SER A N 1
ATOM 1494 C CA . SER A 1 187 ? 1.764 -5.322 18.060 1.00 93.31 187 SER A CA 1
ATOM 1495 C C . SER A 1 187 ? 2.629 -6.559 18.328 1.00 93.31 187 SER A C 1
ATOM 1497 O O . SER A 1 187 ? 3.371 -6.588 19.303 1.00 93.31 187 SER A O 1
ATOM 1499 N N . ARG A 1 188 ? 2.574 -7.567 17.449 1.00 92.69 188 ARG A N 1
ATOM 1500 C CA . ARG A 1 188 ? 3.420 -8.765 17.523 1.00 92.69 188 ARG A CA 1
ATOM 1501 C C . ARG A 1 188 ? 4.894 -8.478 17.209 1.00 92.69 188 ARG A C 1
ATOM 1503 O O . ARG A 1 188 ? 5.754 -9.091 17.826 1.00 92.69 188 ARG A O 1
ATOM 1510 N N . HIS A 1 189 ? 5.174 -7.577 16.269 1.00 92.25 189 HIS A N 1
ATOM 1511 C CA . HIS A 1 189 ? 6.535 -7.220 15.836 1.00 92.25 189 HIS A CA 1
ATOM 1512 C C . HIS A 1 189 ? 7.062 -5.932 16.490 1.00 92.25 189 HIS A C 1
ATOM 1514 O O . HIS A 1 189 ? 8.234 -5.600 16.352 1.00 92.25 189 HIS A O 1
ATOM 1520 N N . ALA A 1 190 ? 6.207 -5.232 17.238 1.00 90.00 190 ALA A N 1
ATOM 1521 C CA . ALA A 1 190 ? 6.560 -4.102 18.092 1.00 90.00 190 ALA A CA 1
ATOM 1522 C C . ALA A 1 190 ? 7.441 -4.498 19.286 1.00 90.00 190 ALA A C 1
ATOM 1524 O O . ALA A 1 190 ? 8.156 -3.667 19.840 1.00 90.00 190 ALA A O 1
ATOM 1525 N N . VAL A 1 191 ? 7.385 -5.763 19.710 1.00 81.00 191 VAL A N 1
ATOM 1526 C CA . VAL A 1 191 ? 8.175 -6.248 20.841 1.00 81.00 191 VAL A CA 1
ATOM 1527 C C . VAL A 1 191 ? 9.583 -6.583 20.344 1.00 81.00 191 VAL A C 1
ATOM 1529 O O . VAL A 1 191 ? 9.714 -7.410 19.438 1.00 81.00 191 VAL A O 1
ATOM 1532 N N . PRO A 1 192 ? 10.647 -6.000 20.925 1.00 60.91 192 PRO A N 1
ATOM 1533 C CA . PRO A 1 192 ? 12.004 -6.426 20.628 1.00 60.91 192 PRO A CA 1
ATOM 1534 C C . PRO A 1 192 ? 12.118 -7.915 20.953 1.00 60.91 192 PRO A C 1
ATOM 1536 O O . PRO A 1 192 ? 11.871 -8.322 22.090 1.00 60.91 192 PRO A O 1
ATOM 1539 N N . SER A 1 193 ? 12.480 -8.743 19.973 1.00 55.03 193 SER A N 1
ATOM 1540 C CA . SER A 1 193 ? 12.915 -10.106 20.265 1.00 55.03 193 SER A CA 1
ATOM 1541 C C . SER A 1 193 ? 14.077 -9.994 21.249 1.00 55.03 193 SER A C 1
ATOM 1543 O O . SER A 1 193 ? 15.109 -9.418 20.891 1.00 55.03 193 SER A O 1
ATOM 1545 N N . ILE A 1 194 ? 13.891 -10.474 22.481 1.00 48.09 194 ILE A N 1
ATOM 1546 C CA . ILE A 1 194 ? 14.974 -10.593 23.458 1.00 48.09 194 ILE A CA 1
ATOM 1547 C C . ILE A 1 194 ? 16.043 -11.448 22.771 1.00 48.09 194 ILE A C 1
ATOM 1549 O O . ILE A 1 194 ? 15.787 -12.612 22.462 1.00 48.09 194 ILE A O 1
ATOM 1553 N N . ARG A 1 195 ? 17.166 -10.821 22.415 1.00 41.75 195 ARG A N 1
ATOM 1554 C CA . ARG A 1 195 ? 18.348 -11.510 21.897 1.00 41.75 195 ARG A CA 1
ATOM 1555 C C . ARG A 1 195 ? 19.133 -12.096 23.055 1.00 41.75 195 ARG A C 1
ATOM 1557 O O . ARG A 1 195 ? 19.228 -11.399 24.090 1.00 41.75 195 ARG A O 1
#